Protein AF-A0A7J4SM96-F1 (afdb_monomer)

Solvent-accessible surface area (backbone atoms only — not comparable to full-atom values): 13361 Å² total; per-residue (Å²): 141,75,91,75,62,68,65,61,55,57,57,55,57,58,64,67,70,77,76,75,93,69,90,68,78,82,70,75,73,84,77,87,78,77,91,75,53,83,40,76,41,43,55,74,34,80,46,74,53,63,91,37,68,28,40,24,72,40,45,39,75,47,39,35,34,34,34,35,72,43,66,84,39,69,46,75,50,76,46,46,54,73,37,74,48,60,44,83,92,44,43,26,32,32,37,77,50,49,57,80,42,92,80,69,17,48,40,40,35,37,48,62,73,84,85,69,99,64,58,69,49,77,56,97,92,40,53,23,35,58,44,81,52,66,92,91,48,100,54,79,67,46,77,39,49,44,66,57,53,47,29,76,74,72,43,77,72,58,71,47,78,46,39,55,73,41,74,45,60,43,87,91,32,70,28,32,31,69,39,45,44,63,60,43,33,35,35,33,32,77,54,63,41,82,45,79,46,80,46,43,60,66,39,77,45,75,34,86,89,43,60,22,39,30,41,44,56,97,42,21,46,30,33,27,73,76,127

Radius of gyration: 33.13 Å; Cα contacts (8 Å, |Δi|>4): 424; chains: 1; bounding box: 59×47×101 Å

Foldseek 3Di:
DPPPPVVVVVVVVVVVVPPDPDPDPPPPDPPDDDPDFPDKDFQQDWDAFQNFIWHFNFFDQWKTKTKDKDQVDKDKDKDWAQDWADADHWIWHWHQWDPPDFFFTKTKTWTDFDLPPFDWDADPNWIWTWADDDPVDPDDTDTHTSQRSRCVVPNHIDMDMDGAQDWGQGPNFTKGQHTTDRTMTMIMGTDMDMDMDMDGAQDWGDGPNATWGWHGDPRMTGTHSPD

Sequence (227 aa):
MQRRTAAIYAALLLLLAAGSYATIGAVEAPVITITNPEYSYASGDQATLNNKAYTVSAVT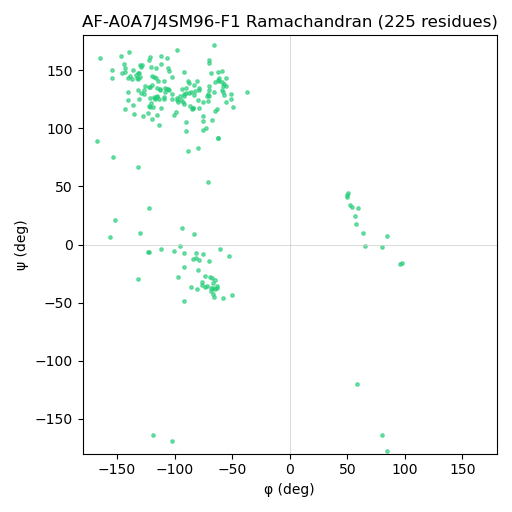SDFAELEWIDESIVKTETWEADDTIKIGESDFLIGPLSTVDSMTSTFILTEVRPIGDVETVTVNSQTYVILQTDSNTSSEPSLLLKEDYLTDKYGPATQIELSIGDIIEYDSKPTLIADVSDQIITVSWSSPKTNTLAISEGDIIDSNGISYVAHFENYMLHLSSDV

Structure (mmCIF, N/CA/C/O backbone):
data_AF-A0A7J4SM96-F1
#
_entry.id   AF-A0A7J4SM96-F1
#
loop_
_atom_site.group_PDB
_atom_site.id
_atom_site.type_symbol
_atom_site.label_atom_id
_atom_site.label_alt_id
_atom_site.label_comp_id
_atom_site.label_asym_id
_atom_site.label_entity_id
_atom_site.label_seq_id
_atom_site.pdbx_PDB_ins_code
_atom_site.Cartn_x
_atom_site.Cartn_y
_atom_site.Cartn_z
_atom_site.occupancy
_atom_site.B_iso_or_equiv
_atom_site.auth_seq_id
_atom_site.auth_comp_id
_atom_site.auth_asym_id
_atom_site.auth_atom_id
_atom_site.pdbx_PDB_model_num
ATOM 1 N N . MET A 1 1 ? 16.204 -26.292 0.847 1.00 49.69 1 MET A N 1
ATOM 2 C CA . MET A 1 1 ? 17.089 -27.412 0.444 1.00 49.69 1 MET A CA 1
ATOM 3 C C . MET A 1 1 ? 16.862 -27.775 -1.026 1.00 49.69 1 MET A C 1
ATOM 5 O O . MET A 1 1 ? 16.097 -28.685 -1.299 1.00 49.69 1 MET A O 1
ATOM 9 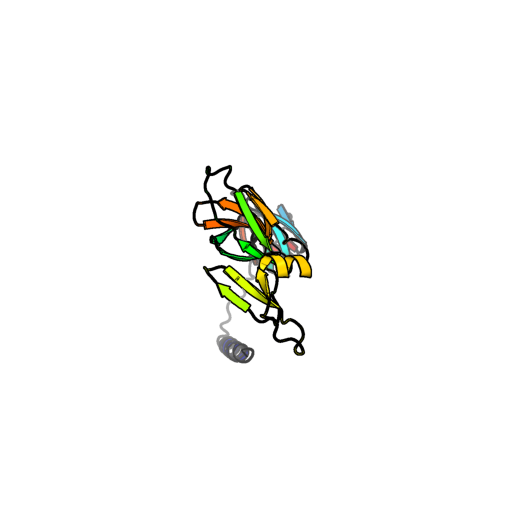N N . GLN A 1 2 ? 17.502 -27.095 -1.986 1.00 51.34 2 GLN A N 1
ATOM 10 C CA . GLN A 1 2 ? 17.344 -27.458 -3.412 1.00 51.34 2 GLN A CA 1
ATOM 11 C C . GLN A 1 2 ? 18.555 -27.111 -4.297 1.00 51.34 2 GLN A C 1
ATOM 13 O O . GLN A 1 2 ? 18.460 -27.046 -5.514 1.00 51.34 2 GLN A O 1
ATOM 18 N N . ARG A 1 3 ? 19.743 -26.949 -3.698 1.00 47.41 3 ARG A N 1
ATOM 19 C CA . ARG A 1 3 ? 20.987 -26.646 -4.432 1.00 47.41 3 ARG A CA 1
ATOM 20 C C . ARG A 1 3 ? 21.700 -27.876 -5.018 1.00 47.41 3 ARG A C 1
ATOM 22 O O . ARG A 1 3 ? 22.833 -27.753 -5.460 1.00 47.41 3 ARG A O 1
ATOM 29 N N . ARG A 1 4 ? 21.087 -29.069 -5.002 1.00 53.53 4 ARG A N 1
ATOM 30 C CA . ARG A 1 4 ? 21.751 -30.318 -5.439 1.00 53.53 4 ARG A CA 1
ATOM 31 C C . ARG A 1 4 ? 21.214 -30.943 -6.729 1.00 53.53 4 ARG A C 1
ATOM 33 O O . ARG A 1 4 ? 21.826 -31.886 -7.211 1.00 53.53 4 ARG A O 1
ATOM 40 N N . THR A 1 5 ? 20.156 -30.401 -7.330 1.00 48.78 5 THR A N 1
ATOM 41 C CA . THR A 1 5 ? 19.575 -30.985 -8.557 1.00 48.78 5 THR A CA 1
ATOM 42 C C . THR A 1 5 ? 20.061 -30.298 -9.840 1.00 48.78 5 THR A C 1
ATOM 44 O O . THR A 1 5 ? 20.189 -30.955 -10.868 1.00 48.78 5 THR A O 1
ATOM 47 N N . ALA A 1 6 ? 20.425 -29.011 -9.790 1.00 47.69 6 ALA A N 1
ATOM 48 C CA . ALA A 1 6 ? 20.835 -28.250 -10.978 1.00 47.69 6 ALA A CA 1
ATOM 49 C C . ALA A 1 6 ? 22.139 -28.760 -11.633 1.00 47.69 6 ALA A C 1
ATOM 51 O O . ALA A 1 6 ? 22.287 -28.702 -12.850 1.00 47.69 6 ALA A O 1
ATOM 52 N N . ALA A 1 7 ? 23.066 -29.317 -10.849 1.00 50.38 7 ALA A N 1
ATOM 53 C CA . ALA A 1 7 ? 24.375 -29.741 -11.355 1.00 50.38 7 ALA A CA 1
ATOM 54 C C . ALA A 1 7 ? 24.331 -31.018 -12.218 1.00 50.38 7 ALA A C 1
ATOM 56 O O . ALA A 1 7 ? 25.180 -31.199 -13.087 1.00 50.38 7 ALA A O 1
ATOM 57 N N . ILE A 1 8 ? 23.345 -31.900 -12.010 1.00 51.75 8 ILE A N 1
ATOM 58 C CA . ILE A 1 8 ? 23.277 -33.192 -12.717 1.00 51.75 8 ILE A CA 1
ATOM 59 C C . ILE A 1 8 ? 22.786 -33.001 -14.163 1.00 51.75 8 ILE A C 1
ATOM 61 O O . ILE A 1 8 ? 23.258 -33.688 -15.067 1.00 51.75 8 ILE A O 1
ATOM 65 N N . TYR A 1 9 ? 21.915 -32.017 -14.410 1.00 47.59 9 TYR A N 1
ATOM 66 C CA . TYR A 1 9 ? 21.437 -31.699 -15.760 1.00 47.59 9 TYR A CA 1
ATOM 67 C C . TYR A 1 9 ? 22.495 -30.989 -16.617 1.00 47.59 9 TYR A C 1
ATOM 69 O O . TYR A 1 9 ? 22.617 -31.300 -17.799 1.00 47.59 9 TYR A O 1
ATOM 77 N N . ALA A 1 10 ? 23.310 -30.109 -16.023 1.00 52.31 10 ALA A N 1
ATOM 78 C CA . ALA A 1 10 ? 24.379 -29.403 -16.738 1.00 52.31 10 ALA A CA 1
ATOM 79 C C . ALA A 1 10 ? 25.463 -30.357 -17.280 1.00 52.31 10 ALA A C 1
ATOM 81 O O . ALA A 1 10 ? 25.949 -30.182 -18.396 1.00 52.31 10 ALA A O 1
ATOM 82 N N . ALA A 1 11 ? 25.806 -31.406 -16.525 1.00 51.91 11 ALA A N 1
ATOM 83 C CA . ALA A 1 11 ? 26.791 -32.399 -16.954 1.00 51.91 11 ALA A CA 1
ATOM 84 C C . ALA A 1 11 ? 26.269 -33.320 -18.074 1.00 51.91 11 ALA A C 1
ATOM 86 O O . ALA A 1 11 ?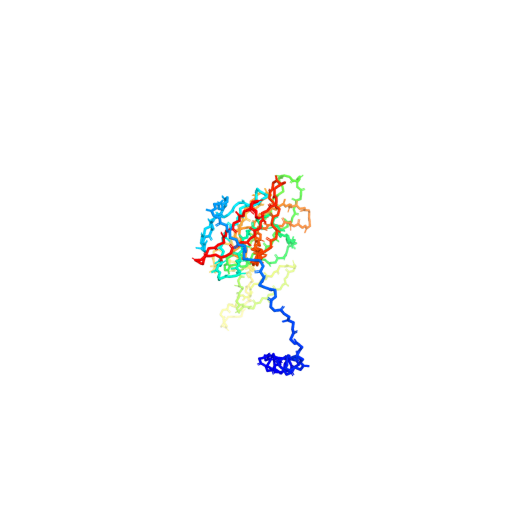 27.028 -33.681 -18.971 1.00 51.91 11 ALA A O 1
ATOM 87 N N . LEU A 1 12 ? 24.976 -33.676 -18.058 1.00 49.53 12 LEU A N 1
ATOM 88 C CA . LEU A 1 12 ? 24.358 -34.493 -19.110 1.00 49.53 12 LEU A CA 1
ATOM 89 C C . LEU A 1 12 ? 24.268 -33.730 -20.447 1.00 49.53 12 LEU A C 1
ATOM 91 O O . LEU A 1 12 ? 24.532 -34.305 -21.500 1.00 49.53 12 LEU A O 1
ATOM 95 N N . LEU A 1 13 ? 23.943 -32.432 -20.403 1.00 56.22 13 LEU A N 1
ATOM 96 C CA . LEU A 1 13 ? 23.838 -31.570 -21.589 1.00 56.22 13 LEU A CA 1
ATOM 97 C C . LEU A 1 13 ? 25.194 -31.353 -22.281 1.00 56.22 13 LEU A C 1
ATOM 99 O O . LEU A 1 13 ? 25.267 -31.384 -23.507 1.00 56.22 13 LEU A O 1
ATOM 103 N N . LEU A 1 14 ? 26.281 -31.231 -21.511 1.00 53.09 14 LEU A N 1
ATOM 104 C CA . LEU A 1 14 ? 27.641 -31.121 -22.055 1.00 53.09 14 LEU A CA 1
ATOM 105 C C . LEU A 1 14 ? 28.130 -32.408 -22.738 1.00 53.09 14 LEU A C 1
ATOM 107 O O . LEU A 1 14 ? 28.923 -32.341 -23.674 1.00 53.09 14 LEU A O 1
ATOM 111 N N . LEU A 1 15 ? 27.649 -33.579 -22.310 1.00 48.34 15 LEU A N 1
ATOM 112 C CA . LEU A 1 15 ? 28.100 -34.865 -22.848 1.00 48.34 15 LEU A CA 1
ATOM 113 C C . LEU A 1 15 ? 27.438 -35.219 -24.194 1.00 48.34 15 LEU A C 1
ATOM 115 O O . LEU A 1 15 ? 28.011 -35.971 -24.979 1.00 48.34 15 LEU A O 1
ATOM 119 N N . LEU A 1 16 ? 26.274 -34.632 -24.498 1.00 53.19 16 LEU A N 1
ATOM 120 C CA . LEU A 1 16 ? 25.586 -34.783 -25.790 1.00 53.19 16 LEU A CA 1
ATOM 121 C C . LEU A 1 16 ? 26.097 -33.820 -26.879 1.00 53.19 16 LEU A C 1
ATOM 123 O O . LEU A 1 16 ? 25.822 -34.042 -28.055 1.00 53.19 16 LEU A O 1
ATOM 127 N N . ALA A 1 17 ? 26.891 -32.805 -26.525 1.00 51.00 17 ALA A N 1
ATOM 128 C CA . ALA A 1 17 ? 27.460 -31.854 -27.485 1.00 51.00 17 ALA A CA 1
ATOM 129 C C . ALA A 1 17 ? 28.726 -32.368 -28.212 1.00 51.00 17 ALA A C 1
ATOM 131 O O . ALA A 1 17 ? 29.152 -31.773 -29.197 1.00 51.00 17 ALA A O 1
ATOM 132 N N . ALA A 1 18 ? 29.332 -33.480 -27.775 1.00 50.28 18 ALA A N 1
ATOM 133 C CA . ALA A 1 18 ? 30.634 -33.945 -28.281 1.00 50.28 18 ALA A CA 1
ATOM 134 C C . ALA A 1 18 ? 30.568 -34.961 -29.447 1.00 50.28 18 ALA A C 1
ATOM 136 O O . ALA A 1 18 ? 31.560 -35.623 -29.749 1.00 50.28 18 ALA A O 1
ATOM 137 N N . GLY A 1 19 ? 29.413 -35.123 -30.100 1.00 49.41 19 GLY A N 1
ATOM 138 C CA . GLY A 1 19 ? 29.129 -36.293 -30.938 1.00 49.41 19 GLY A CA 1
ATOM 139 C C . GLY A 1 19 ? 28.769 -36.055 -32.405 1.00 49.41 19 GLY A C 1
ATOM 140 O O . GLY A 1 19 ? 27.986 -36.841 -32.920 1.00 49.41 19 GLY A O 1
ATOM 141 N N . SER A 1 20 ? 29.272 -35.021 -33.092 1.00 55.25 20 SER A N 1
ATOM 142 C CA . SER A 1 20 ? 29.216 -34.953 -34.569 1.00 55.25 20 SER A CA 1
ATOM 143 C C . SER A 1 20 ? 30.120 -33.848 -35.133 1.00 55.25 20 SER A C 1
ATOM 14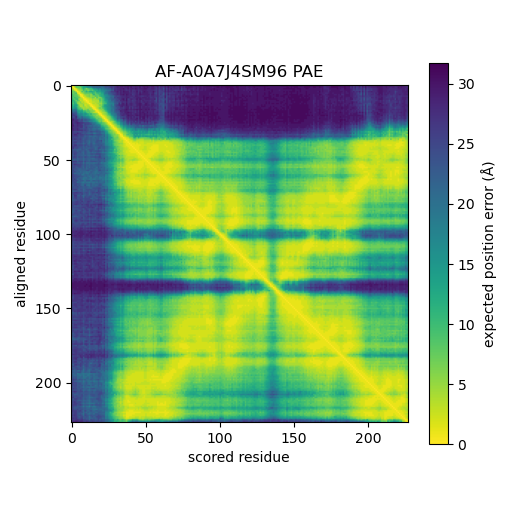5 O O . SER A 1 20 ? 29.671 -32.731 -35.383 1.00 55.25 20 SER A O 1
ATOM 147 N N . TYR A 1 21 ? 31.387 -34.166 -35.409 1.00 49.09 21 TYR A N 1
ATOM 148 C CA . TYR A 1 21 ? 32.199 -33.387 -36.349 1.00 49.09 21 TYR A CA 1
ATOM 149 C C . TYR A 1 21 ? 31.830 -33.790 -37.782 1.00 49.09 21 TYR A C 1
ATOM 151 O O . TYR A 1 21 ? 32.494 -34.620 -38.399 1.00 49.09 21 TYR A O 1
ATOM 159 N N . ALA A 1 22 ? 30.760 -33.203 -38.313 1.00 48.28 22 ALA A N 1
ATOM 160 C CA . ALA A 1 22 ? 30.628 -33.035 -39.752 1.00 48.28 22 ALA A CA 1
ATOM 161 C C . ALA A 1 22 ? 31.215 -31.660 -40.079 1.00 48.28 22 ALA A C 1
ATOM 163 O O . ALA A 1 22 ? 30.784 -30.655 -39.519 1.00 48.28 22 ALA A O 1
ATOM 164 N N . THR A 1 23 ? 32.231 -31.610 -40.936 1.00 49.88 23 THR A N 1
ATOM 165 C CA . THR A 1 23 ? 32.779 -30.360 -41.470 1.00 49.88 23 THR A CA 1
ATOM 166 C C . THR A 1 23 ? 31.693 -29.652 -42.273 1.00 49.88 23 THR A C 1
ATOM 168 O O . THR A 1 23 ? 31.510 -29.919 -43.460 1.00 49.88 23 THR A O 1
ATOM 171 N N . ILE A 1 24 ? 30.943 -28.775 -41.616 1.00 57.59 24 ILE A N 1
ATOM 172 C CA . ILE A 1 24 ? 30.149 -27.751 -42.280 1.00 57.59 24 ILE A CA 1
ATOM 173 C C . ILE A 1 24 ? 31.173 -26.705 -42.714 1.00 57.59 24 ILE A C 1
ATOM 175 O O . ILE A 1 24 ? 31.966 -26.244 -41.892 1.00 57.59 24 ILE A O 1
ATOM 179 N N . GLY A 1 25 ? 31.236 -26.400 -44.013 1.00 45.12 25 GLY A N 1
ATOM 180 C CA . GLY A 1 25 ? 32.042 -25.279 -44.486 1.00 45.12 25 GLY A CA 1
ATOM 181 C C . GLY A 1 25 ? 31.665 -24.056 -43.660 1.00 45.12 25 GLY A C 1
ATOM 182 O O . GLY A 1 25 ? 30.476 -23.769 -43.533 1.00 45.12 25 GLY A O 1
ATOM 183 N N . ALA A 1 26 ? 32.647 -23.404 -43.039 1.00 54.31 26 ALA A N 1
ATOM 184 C CA . ALA A 1 26 ? 32.415 -22.165 -42.320 1.00 54.31 26 ALA A CA 1
ATOM 185 C C . ALA A 1 26 ? 31.924 -21.134 -43.342 1.00 54.31 26 ALA A C 1
ATOM 187 O O . ALA A 1 26 ? 32.713 -20.500 -44.034 1.00 54.31 26 ALA A O 1
ATOM 188 N N . VAL A 1 27 ? 30.607 -21.035 -43.504 1.00 49.34 27 VAL A N 1
ATOM 189 C CA . VAL A 1 27 ? 29.995 -19.810 -43.988 1.00 49.34 27 VAL A CA 1
ATOM 190 C C . VAL A 1 27 ? 30.236 -18.851 -42.839 1.00 49.34 27 VAL A C 1
ATOM 192 O O . VAL A 1 27 ? 29.690 -19.053 -41.754 1.00 49.34 27 VAL A O 1
ATOM 195 N N . GLU A 1 28 ? 31.156 -17.907 -43.026 1.00 48.38 28 GLU A N 1
ATOM 196 C CA . GLU A 1 28 ? 31.285 -16.780 -42.109 1.00 48.38 28 GLU A CA 1
ATOM 197 C C . GLU A 1 28 ? 29.876 -16.216 -41.924 1.00 48.38 28 GLU A C 1
ATOM 199 O O . GLU A 1 28 ? 29.208 -15.867 -42.903 1.00 48.38 28 GLU A O 1
ATOM 204 N N . ALA A 1 29 ? 29.372 -16.250 -40.687 1.00 52.44 29 ALA A N 1
ATOM 205 C CA . ALA A 1 29 ? 28.103 -15.616 -40.381 1.00 52.44 29 ALA A CA 1
ATOM 206 C C . ALA A 1 29 ? 28.222 -14.145 -40.815 1.00 52.44 29 ALA A C 1
ATOM 208 O O . ALA A 1 29 ? 29.280 -13.547 -40.590 1.00 52.44 29 ALA A O 1
ATOM 209 N N . PRO A 1 30 ? 27.204 -13.574 -41.480 1.00 55.84 30 PRO A N 1
ATOM 210 C CA . PRO A 1 30 ? 27.258 -12.178 -41.880 1.00 55.84 30 PRO A CA 1
ATOM 211 C C . PRO A 1 30 ? 27.529 -11.326 -40.638 1.00 55.84 30 PRO A C 1
ATOM 213 O O . PRO A 1 30 ? 26.802 -11.409 -39.651 1.00 55.84 30 PRO A O 1
ATOM 216 N N . VAL A 1 31 ? 28.615 -10.554 -40.676 1.00 59.84 31 VAL A N 1
ATOM 217 C CA . VAL A 1 31 ? 28.950 -9.612 -39.609 1.00 59.84 31 VAL A CA 1
ATOM 218 C C . VAL A 1 31 ? 28.011 -8.425 -39.764 1.00 59.84 31 VAL A C 1
ATOM 220 O O . VAL A 1 31 ? 28.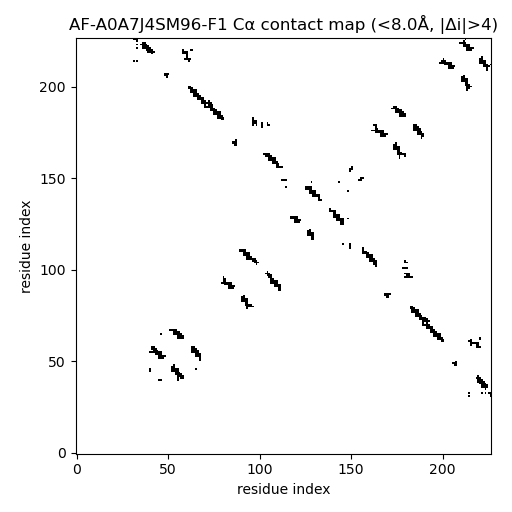161 -7.637 -40.700 1.00 59.84 31 VAL A O 1
ATOM 223 N N . ILE A 1 32 ? 27.027 -8.313 -38.872 1.00 61.16 32 ILE A N 1
ATOM 224 C CA . ILE A 1 32 ? 26.203 -7.110 -38.765 1.00 61.16 32 ILE A CA 1
ATOM 225 C C . ILE A 1 32 ? 27.151 -5.978 -38.361 1.00 61.16 32 ILE A C 1
ATOM 227 O O . ILE A 1 32 ? 27.798 -6.052 -37.321 1.00 61.16 32 ILE A O 1
ATOM 231 N N . THR A 1 33 ? 27.305 -4.977 -39.227 1.00 64.50 33 THR A N 1
ATOM 232 C CA . THR A 1 33 ? 28.149 -3.809 -38.953 1.00 64.50 33 THR A CA 1
ATOM 233 C C . THR A 1 33 ? 27.262 -2.580 -38.989 1.00 64.50 33 THR A C 1
ATOM 235 O O . THR A 1 33 ? 26.818 -2.176 -40.062 1.00 64.50 33 THR A O 1
ATOM 238 N N . ILE A 1 34 ? 26.998 -1.981 -37.829 1.00 67.69 34 ILE A N 1
ATOM 239 C CA . ILE A 1 34 ? 26.169 -0.778 -37.738 1.00 67.69 34 ILE A CA 1
ATOM 240 C C . ILE A 1 34 ? 27.078 0.443 -37.637 1.00 67.69 34 ILE A C 1
ATOM 242 O O . ILE A 1 34 ? 27.782 0.632 -36.652 1.00 67.69 34 ILE A O 1
ATOM 246 N N . THR A 1 35 ? 27.063 1.296 -38.660 1.00 64.69 35 THR A N 1
ATOM 247 C CA . THR A 1 35 ? 27.955 2.473 -38.707 1.00 64.69 35 THR A CA 1
ATOM 248 C C . THR A 1 35 ? 27.327 3.737 -38.111 1.00 64.69 35 THR A C 1
ATOM 250 O O . THR A 1 35 ? 28.045 4.681 -37.787 1.00 64.69 35 THR A O 1
ATOM 253 N N . ASN A 1 36 ? 25.996 3.787 -37.994 1.00 74.56 36 ASN A N 1
ATOM 254 C CA . ASN A 1 36 ? 25.266 4.937 -37.460 1.00 74.56 36 ASN A CA 1
ATOM 255 C C . ASN A 1 36 ? 23.928 4.492 -36.843 1.00 74.56 36 ASN A C 1
ATOM 257 O O . ASN A 1 36 ? 22.885 4.671 -37.474 1.00 74.56 36 ASN A O 1
ATOM 261 N N . PRO A 1 37 ? 23.955 3.884 -35.647 1.00 84.50 37 PRO A N 1
ATOM 262 C CA . PRO A 1 37 ? 22.739 3.424 -34.996 1.00 84.50 37 PRO A CA 1
ATOM 263 C C . PRO A 1 37 ? 21.829 4.598 -34.626 1.00 84.50 37 PRO A C 1
ATOM 265 O O . PRO A 1 37 ? 22.286 5.628 -34.129 1.00 84.50 37 PRO A O 1
ATOM 268 N N . GLU A 1 38 ? 20.527 4.424 -34.816 1.00 90.25 38 GLU A N 1
ATOM 269 C CA . GLU A 1 38 ? 19.505 5.396 -34.435 1.00 90.25 38 GLU A CA 1
ATOM 270 C C . GLU A 1 38 ? 19.419 5.550 -32.918 1.00 90.25 38 GLU A C 1
ATOM 272 O O . GLU A 1 38 ? 19.173 6.651 -32.418 1.00 90.25 38 GLU A O 1
ATOM 277 N N . TYR A 1 39 ? 19.663 4.461 -32.186 1.00 92.38 39 TYR A N 1
ATOM 278 C CA . TYR A 1 39 ? 19.732 4.471 -30.732 1.00 92.38 39 TYR A CA 1
ATOM 279 C C . TYR A 1 39 ? 20.957 3.724 -30.229 1.00 92.38 39 TYR A C 1
ATOM 281 O O . TYR A 1 39 ? 21.354 2.703 -30.781 1.00 92.38 39 TYR A O 1
ATOM 289 N N . SER A 1 40 ? 21.555 4.237 -29.159 1.00 94.50 40 SER A N 1
ATOM 290 C CA . SER A 1 40 ? 22.686 3.615 -28.478 1.00 94.50 40 SER A CA 1
ATOM 291 C C . SER A 1 40 ? 22.508 3.784 -26.981 1.00 94.50 40 SER A C 1
ATOM 293 O O . SER A 1 40 ? 22.351 4.914 -26.519 1.00 94.50 40 SER A O 1
ATOM 295 N N . TYR A 1 41 ? 22.527 2.678 -26.247 1.00 96.69 41 TYR A N 1
ATOM 296 C CA . TYR A 1 41 ? 22.260 2.659 -24.817 1.00 96.69 41 TYR A CA 1
ATOM 297 C C . TYR A 1 41 ? 23.318 1.864 -24.058 1.00 96.69 41 TYR A C 1
ATOM 299 O O . TYR A 1 41 ? 23.648 0.736 -24.422 1.00 96.69 41 TYR A O 1
ATOM 307 N N . ALA A 1 42 ? 23.814 2.435 -22.971 1.00 96.31 42 ALA A N 1
ATOM 308 C CA . ALA A 1 42 ? 24.589 1.747 -21.954 1.00 96.31 42 ALA A CA 1
ATOM 309 C C . ALA A 1 42 ? 23.696 1.348 -20.768 1.00 96.31 42 ALA A C 1
ATOM 311 O O . ALA A 1 42 ? 22.569 1.822 -20.610 1.00 96.31 42 ALA A O 1
ATOM 312 N N . SER A 1 43 ? 24.214 0.485 -19.893 1.00 96.25 43 SER A N 1
ATOM 313 C CA . SER A 1 43 ? 23.560 0.210 -18.608 1.00 96.25 43 SER A CA 1
ATOM 314 C C . SER A 1 43 ? 23.416 1.506 -17.793 1.00 96.25 43 SER A C 1
ATOM 316 O O . SER A 1 43 ? 24.360 2.286 -17.668 1.00 96.25 43 SER A O 1
ATOM 318 N N . GLY A 1 44 ? 22.220 1.726 -17.247 1.00 95.75 44 GLY A N 1
ATOM 319 C CA . GLY A 1 44 ? 21.802 2.939 -16.547 1.00 95.75 44 GLY A CA 1
ATOM 320 C C . GLY A 1 44 ? 21.045 3.947 -17.418 1.00 95.75 44 GLY A C 1
ATOM 321 O O . GLY A 1 44 ? 20.364 4.815 -16.866 1.00 95.75 44 GLY A O 1
ATOM 322 N N . ASP A 1 45 ? 21.109 3.831 -18.748 1.00 97.69 45 ASP A N 1
ATOM 323 C CA . ASP A 1 45 ? 20.428 4.764 -19.646 1.00 97.69 45 ASP A CA 1
ATOM 324 C C . ASP A 1 45 ? 18.903 4.598 -19.617 1.00 97.69 45 ASP A C 1
ATOM 326 O O . ASP A 1 45 ? 18.356 3.553 -19.255 1.00 97.69 45 ASP A O 1
ATOM 330 N N . GLN A 1 46 ? 18.204 5.655 -20.036 1.00 97.06 46 GLN A N 1
ATOM 331 C CA . GLN A 1 46 ? 16.766 5.617 -20.285 1.00 97.06 46 GLN A CA 1
ATOM 332 C C . GLN A 1 46 ? 16.510 5.396 -21.777 1.00 97.06 46 GLN A C 1
ATOM 334 O O . GLN A 1 46 ? 16.925 6.198 -22.615 1.00 97.06 46 GLN A O 1
ATOM 339 N N . ALA A 1 47 ? 15.785 4.331 -22.104 1.00 94.06 47 ALA A N 1
ATOM 340 C CA . ALA A 1 47 ? 15.333 4.031 -23.455 1.00 94.06 47 ALA A CA 1
ATOM 341 C C . ALA A 1 47 ? 13.838 4.332 -23.593 1.00 94.06 47 ALA A C 1
ATOM 343 O O . ALA A 1 47 ? 13.067 4.219 -22.641 1.00 94.06 47 ALA A O 1
ATOM 344 N N . THR A 1 48 ? 13.400 4.725 -24.788 1.00 93.38 48 THR A N 1
ATOM 345 C CA . THR A 1 48 ? 11.972 4.879 -25.096 1.00 93.38 48 THR A CA 1
ATOM 346 C C . THR A 1 48 ? 11.647 4.086 -26.349 1.00 93.38 48 THR A C 1
ATOM 348 O O . THR A 1 48 ? 12.066 4.455 -27.442 1.00 93.38 48 THR A O 1
ATOM 351 N N . LEU A 1 49 ? 10.888 3.003 -26.185 1.00 90.81 49 LEU A N 1
ATOM 352 C CA . LEU A 1 49 ? 10.482 2.092 -27.258 1.00 90.81 49 LEU A CA 1
ATOM 353 C C . LEU A 1 49 ? 8.957 1.948 -27.219 1.00 90.81 49 LEU A C 1
ATOM 355 O O . LEU A 1 49 ? 8.392 1.774 -26.143 1.00 90.81 49 LEU A O 1
ATOM 359 N N . ASN A 1 50 ? 8.266 2.050 -28.359 1.00 89.06 50 ASN A N 1
ATOM 360 C CA . ASN A 1 50 ? 6.792 2.042 -28.431 1.00 89.06 50 ASN A CA 1
ATOM 361 C C . ASN A 1 50 ? 6.111 3.022 -27.457 1.00 89.06 50 ASN A C 1
ATOM 363 O O . ASN A 1 50 ? 5.124 2.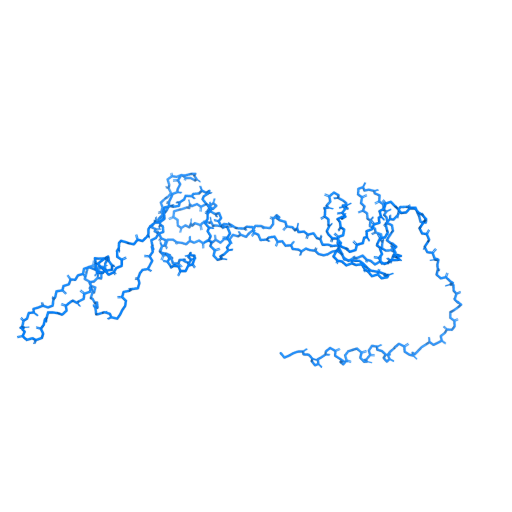682 -26.802 1.00 89.06 50 ASN A O 1
ATOM 367 N N . ASN A 1 51 ? 6.667 4.227 -27.310 1.00 87.00 51 ASN A N 1
ATOM 368 C CA . ASN A 1 51 ? 6.215 5.246 -26.353 1.00 87.00 51 ASN A CA 1
ATOM 369 C C . ASN A 1 51 ? 6.204 4.780 -24.884 1.00 87.00 51 ASN A C 1
ATOM 371 O O . ASN A 1 51 ? 5.577 5.414 -24.036 1.00 87.00 51 ASN A O 1
ATOM 375 N N . LYS A 1 52 ? 6.908 3.689 -24.573 1.00 92.00 52 LYS A N 1
ATOM 376 C CA . LYS A 1 52 ? 7.138 3.208 -23.218 1.00 92.00 52 LYS A CA 1
ATOM 377 C C . LYS A 1 52 ? 8.570 3.528 -22.808 1.00 92.00 52 LYS A C 1
ATOM 379 O O . LYS A 1 52 ? 9.502 3.291 -23.573 1.00 92.00 52 LYS A O 1
ATOM 384 N N . ALA A 1 53 ? 8.721 4.078 -21.607 1.00 94.75 53 ALA A N 1
ATOM 385 C CA . ALA A 1 53 ? 10.018 4.342 -21.003 1.00 94.75 53 ALA A CA 1
ATOM 386 C C . ALA A 1 53 ? 10.561 3.077 -20.327 1.00 94.75 53 ALA A C 1
ATOM 388 O O . ALA A 1 53 ? 9.826 2.371 -19.634 1.00 94.75 53 ALA A O 1
ATOM 389 N N . TYR A 1 54 ? 11.849 2.829 -20.522 1.00 96.88 54 TYR A N 1
ATOM 390 C CA . TYR A 1 54 ? 12.593 1.729 -19.931 1.00 96.88 54 TYR A CA 1
ATOM 391 C C . TYR A 1 54 ? 13.881 2.261 -19.308 1.00 96.88 54 TYR A C 1
ATOM 393 O O . TYR A 1 54 ? 14.505 3.173 -19.846 1.00 96.88 54 TYR A O 1
ATOM 401 N N . THR A 1 55 ? 14.320 1.634 -18.224 1.00 97.75 55 THR A N 1
ATOM 402 C CA . THR A 1 55 ? 15.698 1.735 -17.739 1.00 97.75 55 THR A CA 1
ATOM 403 C C . THR A 1 55 ? 16.484 0.558 -18.290 1.00 97.75 55 THR A C 1
ATOM 405 O O . THR A 1 55 ? 16.065 -0.585 -18.125 1.00 97.75 55 THR A O 1
ATOM 408 N N . VAL A 1 56 ? 17.619 0.808 -18.931 1.00 97.69 56 VAL A N 1
ATOM 409 C CA . VAL A 1 56 ? 18.524 -0.259 -19.366 1.00 97.69 56 VAL A CA 1
ATOM 410 C C . VAL A 1 56 ? 19.268 -0.770 -18.135 1.00 97.69 56 VAL A C 1
ATOM 412 O O . VAL A 1 56 ? 20.211 -0.139 -17.666 1.00 97.69 56 VAL A O 1
ATOM 415 N N . SER A 1 57 ? 18.820 -1.877 -17.548 1.00 97.06 57 SER A N 1
ATOM 416 C CA . SER A 1 57 ? 19.369 -2.385 -16.287 1.00 97.06 57 SER A CA 1
ATOM 417 C C . SER A 1 57 ? 20.716 -3.077 -16.493 1.00 97.06 57 SER A C 1
ATOM 419 O O . SER A 1 57 ? 21.621 -2.915 -15.674 1.00 97.06 57 SER A O 1
ATOM 421 N N . ALA A 1 58 ? 20.906 -3.765 -17.619 1.00 96.25 58 ALA A N 1
ATOM 422 C CA . ALA A 1 58 ? 22.155 -4.443 -17.947 1.00 96.25 58 ALA A CA 1
ATOM 423 C C . ALA A 1 58 ? 22.442 -4.418 -19.450 1.00 96.25 58 ALA A C 1
ATOM 425 O O . ALA A 1 58 ? 21.524 -4.482 -20.262 1.00 96.25 58 ALA A O 1
ATOM 426 N N . VAL A 1 59 ? 23.728 -4.367 -19.801 1.00 96.94 59 VAL A N 1
ATOM 427 C CA . VAL A 1 59 ? 24.231 -4.577 -21.164 1.00 96.94 59 VAL A CA 1
ATOM 428 C C . VAL A 1 59 ? 25.528 -5.382 -21.084 1.00 96.94 59 VAL A C 1
ATOM 430 O O . VAL A 1 59 ? 26.414 -5.067 -20.285 1.00 96.94 59 VAL A O 1
ATOM 433 N N . THR A 1 60 ? 25.637 -6.431 -21.891 1.00 94.06 60 THR A N 1
ATOM 434 C CA . THR A 1 60 ? 26.833 -7.262 -22.075 1.00 94.06 60 THR A CA 1
ATOM 435 C C . THR A 1 60 ? 27.300 -7.189 -23.535 1.00 94.06 60 THR A C 1
ATOM 437 O O . THR A 1 60 ? 26.939 -6.275 -24.270 1.00 94.06 60 THR A O 1
ATOM 440 N N . SER A 1 61 ? 28.151 -8.126 -23.955 1.00 91.94 61 SER A N 1
ATOM 441 C CA . SER A 1 61 ? 28.653 -8.232 -25.328 1.00 91.94 61 SER A CA 1
ATOM 442 C C . SER A 1 61 ? 27.622 -8.682 -26.366 1.00 91.94 61 SER A C 1
ATOM 444 O O . SER A 1 61 ? 27.933 -8.627 -27.545 1.00 91.94 61 SER A O 1
ATOM 446 N N . ASP A 1 62 ? 26.472 -9.202 -25.949 1.00 92.31 62 ASP A N 1
ATOM 447 C CA . ASP A 1 62 ? 25.503 -9.886 -26.821 1.00 92.31 62 ASP A CA 1
ATOM 448 C C . ASP A 1 62 ? 24.067 -9.864 -26.268 1.00 92.31 62 ASP A C 1
ATOM 450 O O . ASP A 1 62 ? 23.177 -10.533 -26.799 1.00 92.31 62 ASP A O 1
ATOM 454 N N . PHE A 1 63 ? 23.847 -9.138 -25.170 1.00 94.19 63 PHE A N 1
ATOM 455 C CA . PHE A 1 63 ? 22.603 -9.171 -24.418 1.00 94.19 63 PHE A CA 1
ATOM 456 C C . PHE A 1 63 ? 22.359 -7.869 -23.646 1.00 94.19 63 PHE A C 1
ATOM 458 O O . PHE A 1 63 ? 23.286 -7.265 -23.104 1.00 94.19 63 PHE A O 1
ATOM 465 N N . ALA A 1 64 ? 21.100 -7.444 -23.559 1.00 96.25 64 ALA A N 1
ATOM 466 C CA . ALA A 1 64 ? 20.652 -6.346 -22.711 1.00 96.25 64 ALA A CA 1
ATOM 467 C C . ALA A 1 64 ? 19.350 -6.687 -21.985 1.00 96.25 64 ALA A C 1
ATOM 469 O O . ALA A 1 64 ? 18.490 -7.402 -22.499 1.00 96.25 64 ALA A O 1
ATOM 470 N N . GLU A 1 65 ? 19.185 -6.093 -20.806 1.00 97.75 65 GLU A N 1
ATOM 471 C CA . GLU A 1 65 ? 17.934 -6.094 -20.055 1.00 97.75 65 GLU A CA 1
ATOM 472 C C . GLU A 1 65 ? 17.398 -4.672 -19.951 1.00 97.75 65 GLU A C 1
ATOM 474 O O . GLU A 1 65 ? 18.099 -3.741 -19.548 1.00 97.75 65 GLU A O 1
ATOM 479 N N . LEU A 1 66 ? 16.136 -4.511 -20.333 1.00 97.25 66 LEU A N 1
ATOM 480 C CA . LEU A 1 66 ? 15.379 -3.276 -20.216 1.00 97.25 66 LEU A CA 1
ATOM 481 C C . LEU A 1 66 ? 14.251 -3.495 -19.217 1.00 97.25 66 LEU A C 1
ATOM 483 O O . LEU A 1 66 ? 13.424 -4.389 -19.381 1.00 97.25 66 LEU A O 1
ATOM 487 N N . GLU A 1 67 ? 14.174 -2.649 -18.203 1.00 97.50 67 GLU A N 1
ATOM 488 C CA . 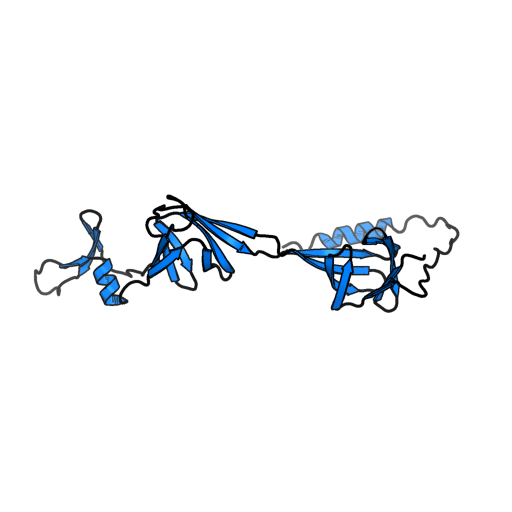GLU A 1 67 ? 13.146 -2.716 -17.174 1.00 97.50 67 GLU A CA 1
ATOM 489 C C . GLU A 1 67 ? 12.155 -1.568 -17.305 1.00 97.50 67 GLU A C 1
ATOM 491 O O . GLU A 1 67 ? 12.536 -0.427 -17.559 1.00 97.50 67 GLU A O 1
ATOM 496 N N . TRP A 1 68 ? 10.873 -1.850 -17.087 1.00 96.12 68 TRP A N 1
ATOM 497 C CA . TRP A 1 68 ? 9.860 -0.813 -16.906 1.00 96.12 68 TRP A CA 1
ATOM 498 C C . TRP A 1 68 ? 8.998 -1.118 -15.688 1.00 96.12 68 TRP A C 1
ATOM 500 O O . TRP A 1 68 ? 8.714 -2.278 -15.373 1.00 96.12 68 TRP A O 1
ATOM 510 N N . ILE A 1 69 ? 8.546 -0.059 -15.023 1.00 95.25 69 ILE A N 1
ATOM 511 C CA . ILE A 1 69 ? 7.614 -0.155 -13.905 1.00 95.25 69 ILE A CA 1
ATOM 512 C C . ILE A 1 69 ? 6.197 -0.005 -14.456 1.00 95.25 69 ILE A C 1
ATOM 514 O O . ILE A 1 69 ? 5.869 0.972 -15.126 1.00 95.25 69 ILE A O 1
ATOM 518 N N . ASP A 1 70 ? 5.355 -1.000 -14.200 1.00 94.00 70 ASP A N 1
ATOM 519 C CA . ASP A 1 70 ? 3.917 -0.914 -14.417 1.00 94.00 70 ASP A CA 1
ATOM 520 C C . ASP A 1 70 ? 3.247 -0.397 -13.140 1.00 94.00 70 ASP A C 1
ATOM 522 O O . ASP A 1 70 ? 3.026 -1.151 -12.190 1.00 94.00 70 ASP A O 1
ATOM 526 N N . GLU A 1 71 ? 2.972 0.906 -13.109 1.00 92.00 71 GLU A N 1
ATOM 527 C CA . GLU A 1 71 ? 2.326 1.598 -11.985 1.00 92.00 71 GLU A CA 1
ATOM 528 C C . GLU A 1 71 ? 0.796 1.450 -11.984 1.00 92.00 71 GLU A C 1
ATOM 530 O O . GLU A 1 71 ? 0.140 1.842 -11.021 1.00 92.00 71 GLU A O 1
ATOM 535 N N . SER A 1 72 ? 0.212 0.862 -13.037 1.00 92.44 72 SER A N 1
ATOM 536 C CA . SER A 1 72 ? -1.246 0.725 -13.177 1.00 92.44 72 SER A CA 1
ATOM 537 C C . SER A 1 72 ? -1.849 -0.367 -12.289 1.00 92.44 72 SER A C 1
ATOM 539 O O . SER A 1 72 ? -3.070 -0.493 -12.179 1.00 92.44 72 SER A O 1
ATOM 541 N N . ILE A 1 73 ? -0.998 -1.164 -11.642 1.00 94.62 73 ILE A N 1
ATOM 542 C CA . ILE A 1 73 ? -1.419 -2.267 -10.790 1.00 94.62 73 ILE A CA 1
ATOM 543 C C . ILE A 1 73 ? -1.945 -1.718 -9.462 1.00 94.62 73 ILE A C 1
ATOM 545 O O . ILE A 1 73 ? -1.186 -1.247 -8.612 1.00 94.62 73 ILE A O 1
ATOM 549 N N . VAL A 1 74 ? -3.253 -1.851 -9.264 1.00 95.94 74 VAL A N 1
ATOM 550 C CA . VAL A 1 74 ? -3.946 -1.549 -8.008 1.00 95.94 74 VAL A CA 1
ATOM 551 C C . VAL A 1 74 ? -4.376 -2.858 -7.356 1.00 95.94 74 VAL A C 1
ATOM 553 O O . VAL A 1 74 ? -4.904 -3.751 -8.021 1.00 95.94 74 VAL A O 1
ATOM 556 N N . LYS A 1 75 ? -4.138 -2.979 -6.051 1.00 96.81 75 LYS A N 1
ATOM 557 C CA . LYS A 1 75 ? -4.680 -4.059 -5.223 1.00 96.81 75 LYS A CA 1
ATOM 558 C C . LYS A 1 75 ? -5.793 -3.523 -4.345 1.00 96.81 75 LYS A C 1
ATOM 560 O O . LYS A 1 75 ? -5.782 -2.348 -3.987 1.00 96.81 75 LYS A O 1
ATOM 565 N N . THR A 1 76 ? -6.723 -4.404 -4.009 1.00 97.38 76 THR A N 1
ATOM 566 C CA . THR A 1 76 ? -7.852 -4.104 -3.137 1.00 97.38 76 THR A CA 1
ATOM 567 C C . THR A 1 76 ? -7.963 -5.123 -2.015 1.00 97.38 76 THR A C 1
ATOM 569 O O . THR A 1 76 ? -7.531 -6.271 -2.154 1.00 97.38 76 THR A O 1
ATOM 572 N N . GLU A 1 77 ? -8.563 -4.686 -0.916 1.00 97.50 77 GLU A N 1
ATOM 573 C CA . GLU A 1 77 ? -8.918 -5.505 0.239 1.00 97.50 77 GLU A CA 1
ATOM 574 C C . GLU A 1 77 ? -10.245 -5.010 0.817 1.00 97.50 77 GLU A C 1
ATOM 576 O O . GLU A 1 77 ? -10.632 -3.858 0.601 1.00 97.50 77 GLU A O 1
ATOM 581 N N . THR A 1 78 ? -10.955 -5.890 1.515 1.00 96.75 78 THR A N 1
ATOM 582 C CA . THR A 1 78 ? -12.221 -5.581 2.179 1.00 96.75 78 THR A CA 1
ATOM 583 C C . THR A 1 78 ? -12.067 -5.708 3.683 1.00 96.75 78 THR A C 1
ATOM 585 O O . THR A 1 78 ? -11.529 -6.712 4.149 1.00 96.75 78 THR A O 1
ATOM 588 N N . TRP A 1 79 ? -12.588 -4.735 4.421 1.00 96.50 79 TRP A N 1
ATOM 589 C CA . TRP A 1 79 ? -12.691 -4.779 5.876 1.00 96.50 79 TRP A CA 1
ATOM 590 C C . TRP A 1 79 ? -14.154 -4.770 6.307 1.00 96.50 79 TRP A C 1
ATOM 592 O O . TRP A 1 79 ? -14.967 -4.087 5.682 1.00 96.50 79 TRP A O 1
ATOM 602 N N . GLU A 1 80 ? -14.487 -5.499 7.368 1.00 95.56 80 GLU A N 1
ATOM 603 C CA . GLU A 1 80 ? -15.850 -5.570 7.898 1.00 95.56 80 GLU A CA 1
ATOM 604 C C . GLU A 1 80 ? -15.983 -4.777 9.206 1.00 95.56 80 GLU A C 1
ATOM 606 O O . GLU A 1 80 ? -15.000 -4.455 9.876 1.00 95.56 80 GLU A O 1
ATOM 611 N N . ALA A 1 81 ? -17.217 -4.429 9.572 1.00 93.25 81 ALA A N 1
ATOM 612 C CA . ALA A 1 81 ? -17.489 -3.887 10.901 1.00 93.25 81 ALA A CA 1
ATOM 613 C C . ALA A 1 81 ? -17.063 -4.891 11.986 1.00 93.25 81 ALA A C 1
ATOM 615 O O . ALA A 1 81 ? -17.149 -6.099 11.782 1.00 93.25 81 ALA A O 1
ATOM 616 N N . ASP A 1 82 ? -16.643 -4.386 13.144 1.00 92.50 82 ASP A N 1
ATOM 617 C CA . ASP A 1 82 ? -16.168 -5.173 14.290 1.00 92.50 82 ASP A CA 1
ATOM 618 C C . ASP A 1 82 ? -14.860 -5.961 14.061 1.00 92.50 82 ASP A C 1
ATOM 620 O O . ASP A 1 82 ? -14.334 -6.564 15.005 1.00 92.50 82 ASP A O 1
ATOM 624 N N . ASP A 1 83 ? -14.272 -5.909 12.862 1.00 95.88 83 ASP A N 1
ATOM 625 C CA . ASP A 1 83 ? -12.923 -6.419 12.633 1.00 95.88 83 ASP A CA 1
ATOM 626 C C . ASP A 1 83 ? -11.873 -5.544 13.319 1.00 95.88 83 ASP A C 1
ATOM 628 O O . ASP A 1 83 ? -12.062 -4.355 13.589 1.00 95.88 83 ASP A O 1
ATOM 632 N N . THR A 1 84 ? -10.720 -6.150 13.599 1.00 96.62 84 THR A N 1
ATOM 633 C CA . THR A 1 84 ? -9.547 -5.441 14.112 1.00 96.62 84 THR A CA 1
ATOM 634 C C . THR A 1 84 ? -8.466 -5.385 13.044 1.00 96.62 84 THR A C 1
ATOM 636 O O . THR A 1 84 ? -8.024 -6.419 12.545 1.00 96.62 84 THR A O 1
ATOM 639 N N . ILE A 1 85 ? -8.006 -4.175 12.733 1.00 96.50 85 ILE A N 1
ATOM 640 C CA . ILE A 1 85 ? -6.912 -3.916 11.795 1.00 96.50 85 ILE A CA 1
ATOM 641 C C . ILE A 1 85 ? -5.729 -3.279 12.516 1.00 96.50 85 ILE A C 1
ATOM 643 O O . ILE A 1 85 ? -5.899 -2.569 13.504 1.00 96.50 85 ILE A O 1
ATOM 647 N N . LYS A 1 86 ? -4.520 -3.497 11.999 1.00 95.81 86 LYS A N 1
ATOM 648 C CA . LYS A 1 86 ? -3.307 -2.875 12.533 1.00 95.81 86 LYS A CA 1
ATOM 649 C C . LYS A 1 86 ? -2.933 -1.641 11.711 1.00 95.81 86 LYS A C 1
ATOM 651 O O . LYS A 1 86 ? -2.729 -1.744 10.502 1.00 95.81 86 LYS A O 1
ATOM 656 N N . ILE A 1 87 ? -2.808 -0.490 12.371 1.00 94.44 87 ILE A N 1
ATOM 657 C CA . ILE A 1 87 ? -2.328 0.769 11.781 1.00 94.44 87 ILE A CA 1
ATOM 658 C C . ILE A 1 87 ? -1.107 1.231 12.571 1.00 94.44 87 ILE A C 1
ATOM 660 O O . ILE A 1 87 ? -1.174 1.479 13.777 1.00 94.44 87 ILE A O 1
ATOM 664 N N . GLY A 1 88 ? 0.033 1.341 11.887 1.00 91.38 88 GLY A N 1
ATOM 665 C CA . GLY A 1 88 ? 1.317 1.524 12.558 1.00 91.38 88 GLY A CA 1
ATOM 666 C C . GLY A 1 88 ? 1.584 0.367 13.523 1.00 91.38 88 GLY A C 1
ATOM 667 O O . GLY A 1 88 ? 1.620 -0.789 13.108 1.00 91.38 88 GLY A O 1
ATOM 668 N N . GLU A 1 89 ? 1.745 0.669 14.812 1.00 91.75 89 GLU A N 1
ATOM 669 C CA . GLU A 1 89 ? 1.937 -0.340 15.864 1.00 91.75 89 GLU A CA 1
ATOM 670 C C . GLU A 1 89 ? 0.676 -0.647 16.682 1.00 91.75 89 GLU A C 1
ATOM 672 O O . GLU A 1 89 ? 0.702 -1.570 17.496 1.00 91.75 89 GLU A O 1
ATOM 677 N N . SER A 1 90 ? -0.415 0.090 16.461 1.00 94.50 90 SER A N 1
ATOM 678 C CA . SER A 1 90 ? -1.646 -0.038 17.239 1.00 94.50 90 SER A CA 1
ATOM 679 C C . SER A 1 90 ? -2.707 -0.830 16.483 1.00 94.50 90 SER A C 1
ATOM 681 O O . SER A 1 90 ? -2.855 -0.715 15.264 1.00 94.50 90 SER A O 1
ATOM 683 N N . ASP A 1 91 ? -3.474 -1.607 17.237 1.00 96.69 91 ASP A N 1
ATOM 684 C CA . ASP A 1 91 ? -4.659 -2.296 16.744 1.00 96.69 91 ASP A CA 1
ATOM 685 C C . ASP A 1 91 ? -5.876 -1.374 16.876 1.00 96.69 91 ASP A C 1
ATOM 687 O O . ASP A 1 91 ? -6.041 -0.682 17.883 1.00 96.69 91 ASP A O 1
ATOM 691 N N . PHE A 1 92 ? -6.745 -1.373 15.872 1.00 97.62 92 PHE A N 1
ATOM 692 C CA . PHE A 1 92 ? -7.961 -0.573 15.824 1.00 97.62 92 PHE A CA 1
ATOM 693 C C . PHE A 1 92 ? -9.159 -1.443 15.471 1.00 97.62 92 PHE A C 1
ATOM 695 O O . PHE A 1 92 ? -9.129 -2.181 14.489 1.00 97.62 92 PHE A O 1
ATOM 702 N N . LEU A 1 93 ? -10.222 -1.315 16.258 1.00 97.06 93 LEU A N 1
ATOM 703 C CA . LEU A 1 93 ? -11.528 -1.885 15.975 1.00 97.06 93 LEU A CA 1
ATOM 704 C C . LEU A 1 93 ? -12.250 -1.006 14.956 1.00 97.06 93 LEU A C 1
ATOM 706 O O . LEU A 1 93 ? -12.321 0.217 15.124 1.00 97.06 93 LEU A O 1
ATOM 710 N N . ILE A 1 94 ? -12.819 -1.635 13.937 1.00 96.81 94 ILE A N 1
ATOM 711 C CA . ILE A 1 94 ? -13.664 -0.972 12.954 1.00 96.81 94 ILE A CA 1
ATOM 712 C C . ILE A 1 94 ? -15.043 -0.768 13.568 1.00 96.81 94 ILE A C 1
ATOM 714 O O . ILE A 1 94 ? -15.732 -1.718 13.932 1.00 96.81 94 ILE A O 1
ATOM 718 N N . GLY A 1 95 ? -15.428 0.497 13.713 1.00 93.44 95 GLY A N 1
ATOM 719 C CA . GLY A 1 95 ? -16.727 0.874 14.241 1.00 93.44 95 GLY A CA 1
ATOM 720 C C . GLY A 1 95 ? -17.887 0.454 13.334 1.00 93.44 95 GLY A C 1
ATOM 721 O O . GLY A 1 95 ? -1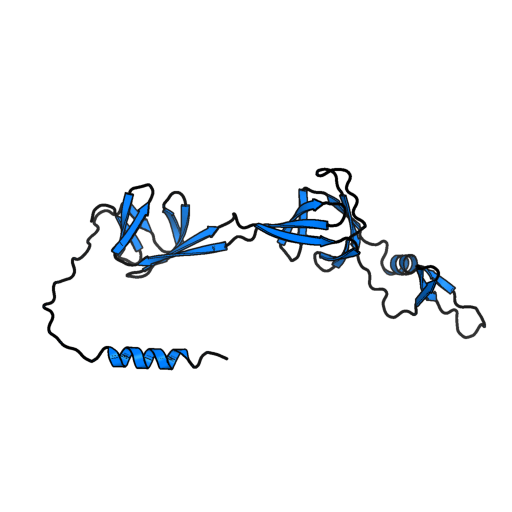7.688 0.027 12.195 1.00 93.44 95 GLY A O 1
ATOM 722 N N . PRO A 1 96 ? -19.126 0.608 13.825 1.00 90.81 96 PRO A N 1
ATOM 723 C CA . PRO A 1 96 ? -20.311 0.293 13.045 1.00 90.81 96 PRO A CA 1
ATOM 724 C C . PRO A 1 96 ? -20.332 1.103 11.749 1.00 90.81 96 PRO A C 1
ATOM 726 O O . PRO A 1 96 ? -20.083 2.311 11.747 1.00 90.81 96 PRO A O 1
ATOM 729 N N . LEU A 1 97 ? -20.670 0.427 10.656 1.00 87.69 97 LEU A N 1
ATOM 730 C CA . LEU A 1 97 ? -20.779 1.044 9.344 1.00 87.69 97 LEU A CA 1
ATOM 731 C C . LEU A 1 97 ? -22.191 1.583 9.141 1.00 87.69 97 LEU A C 1
ATOM 733 O O . LEU A 1 97 ? -23.189 1.008 9.579 1.00 87.69 97 LEU A O 1
ATOM 737 N N . SER A 1 98 ? -22.283 2.746 8.514 1.00 77.31 98 SER A N 1
ATOM 738 C CA . SER A 1 98 ? -23.553 3.375 8.179 1.00 77.31 98 SER A CA 1
ATOM 739 C C . SER A 1 98 ? -23.412 4.060 6.836 1.00 77.31 98 SER A C 1
ATOM 741 O O . SER A 1 98 ? -22.643 5.006 6.686 1.00 77.31 98 SER A O 1
ATOM 743 N N . THR A 1 99 ? -24.170 3.594 5.849 1.00 72.56 99 THR A N 1
ATOM 744 C CA . THR A 1 99 ? -24.189 4.235 4.536 1.00 72.56 99 THR A CA 1
ATOM 745 C C . THR A 1 99 ? -25.189 5.375 4.551 1.00 72.56 99 THR A C 1
ATOM 747 O O . THR A 1 99 ? -26.390 5.160 4.716 1.00 72.56 99 THR A O 1
ATOM 750 N N . VAL A 1 100 ? -24.693 6.595 4.368 1.00 70.31 100 VAL A N 1
ATOM 751 C CA . VAL A 1 100 ? -25.550 7.771 4.164 1.00 70.31 100 VAL A CA 1
ATOM 752 C C . VAL A 1 100 ? -25.773 7.979 2.664 1.00 70.31 100 VAL A C 1
ATOM 754 O O . VAL A 1 100 ? -26.911 8.097 2.217 1.00 70.31 100 VAL A O 1
ATOM 757 N N . ASP A 1 101 ? -24.680 7.957 1.899 1.00 70.75 101 ASP A N 1
ATOM 758 C CA . ASP A 1 101 ? -24.596 7.901 0.435 1.00 70.75 101 ASP A CA 1
ATOM 759 C C . ASP A 1 101 ? -23.145 7.512 0.069 1.00 70.75 101 ASP A C 1
ATOM 761 O O . ASP A 1 101 ? -22.218 7.683 0.868 1.00 70.75 101 ASP A O 1
ATOM 765 N N . SER A 1 102 ? -22.941 7.020 -1.146 1.00 65.00 102 SER A N 1
ATOM 766 C CA . SER A 1 102 ? -21.677 6.586 -1.754 1.00 65.00 102 SER A CA 1
ATOM 767 C C . SER A 1 102 ? -20.521 7.593 -1.713 1.00 65.00 102 SER A C 1
ATOM 769 O O . SER A 1 102 ? -19.408 7.218 -2.044 1.00 65.00 102 SER A O 1
ATOM 771 N N . MET A 1 103 ? -20.742 8.854 -1.326 1.00 67.75 103 MET A N 1
ATOM 772 C CA . MET A 1 103 ? -19.704 9.899 -1.280 1.00 67.75 103 MET A CA 1
ATOM 773 C C . MET A 1 103 ? -19.524 10.539 0.103 1.00 67.75 103 MET A C 1
ATOM 775 O O . MET A 1 103 ? -18.636 11.367 0.280 1.00 67.75 103 MET A O 1
ATOM 779 N N . THR A 1 104 ? -20.371 10.209 1.081 1.00 77.50 104 THR A N 1
ATOM 780 C CA . THR A 1 104 ? -20.344 10.837 2.418 1.00 77.50 104 THR A CA 1
ATOM 781 C C . THR A 1 104 ? -20.352 9.817 3.546 1.00 77.50 104 THR A C 1
ATOM 783 O O . THR A 1 104 ? -20.591 10.177 4.696 1.00 77.50 104 THR A O 1
ATOM 786 N N . SER A 1 105 ? -20.176 8.539 3.221 1.00 86.62 105 SER A N 1
ATOM 787 C CA . SER A 1 105 ? -20.144 7.482 4.224 1.00 86.62 105 SER A CA 1
ATOM 788 C C . SER A 1 105 ? -18.843 7.576 5.019 1.00 86.62 105 SER A C 1
ATOM 790 O O . SER A 1 105 ? -17.757 7.661 4.439 1.00 86.62 105 SER A O 1
ATOM 792 N N . THR A 1 106 ? -18.978 7.608 6.344 1.00 90.38 106 THR A N 1
ATOM 793 C CA . THR A 1 106 ? -17.872 7.692 7.301 1.00 90.38 106 THR A CA 1
ATOM 794 C C . THR A 1 106 ? -17.917 6.510 8.260 1.00 90.38 106 THR A C 1
ATOM 796 O O . THR A 1 106 ? -18.955 5.869 8.442 1.00 90.38 106 THR A O 1
ATOM 799 N N . PHE A 1 107 ? -16.781 6.217 8.881 1.00 94.19 107 PHE A N 1
ATOM 800 C CA . PHE A 1 107 ? -16.663 5.243 9.959 1.00 94.19 107 PHE A CA 1
ATOM 801 C C . PHE A 1 107 ? -15.586 5.688 10.948 1.00 94.19 107 PHE A C 1
ATOM 803 O O . PHE A 1 107 ? -14.750 6.538 10.642 1.00 94.19 107 PHE A O 1
ATOM 810 N N . ILE A 1 108 ? -15.616 5.117 12.151 1.00 95.88 108 ILE A N 1
ATOM 811 C CA . ILE A 1 108 ? -14.654 5.430 13.209 1.00 95.88 108 ILE A CA 1
ATOM 812 C C . ILE A 1 108 ? -13.826 4.187 13.500 1.00 95.88 108 ILE A C 1
ATOM 814 O O . ILE A 1 108 ? -14.370 3.129 13.804 1.00 95.88 108 ILE A O 1
ATOM 818 N N . LEU A 1 109 ? -12.509 4.332 13.463 1.00 97.19 109 LEU A N 1
ATOM 819 C CA . LEU A 1 109 ? -11.575 3.369 14.025 1.00 97.19 109 LEU A CA 1
ATOM 820 C C . LEU A 1 109 ? -11.335 3.704 15.493 1.00 97.19 109 LEU A C 1
ATOM 822 O O . LEU A 1 109 ? -11.024 4.850 15.815 1.00 97.19 109 LEU A O 1
ATOM 826 N N . THR A 1 110 ? -11.454 2.717 16.378 1.00 97.12 110 THR A N 1
ATOM 827 C CA . THR A 1 110 ? -11.212 2.891 17.819 1.00 97.12 110 THR A CA 1
ATOM 828 C C . THR A 1 110 ? -10.049 2.022 18.267 1.00 97.12 110 THR A C 1
ATOM 830 O O . THR A 1 110 ? -10.067 0.812 18.066 1.00 97.12 110 THR A O 1
ATOM 833 N N . GLU A 1 111 ? -9.040 2.626 18.886 1.00 97.31 111 GLU A N 1
ATOM 834 C CA . GLU A 1 111 ? -7.859 1.917 19.379 1.00 97.31 111 GLU A CA 1
ATOM 835 C C . GLU A 1 111 ? -8.228 0.799 20.367 1.00 97.31 111 GLU A C 1
ATOM 837 O O . GLU A 1 111 ? -8.927 1.013 21.364 1.00 97.31 111 GLU A O 1
ATOM 842 N N . VAL A 1 112 ? -7.708 -0.401 20.113 1.00 96.38 112 VAL A N 1
ATOM 843 C CA . VAL A 1 112 ? -7.865 -1.563 20.983 1.00 96.38 112 VAL A CA 1
ATOM 844 C C . VAL A 1 112 ? -6.813 -1.506 22.082 1.00 96.38 112 VAL A C 1
ATOM 846 O O . VAL A 1 112 ? -5.611 -1.583 21.839 1.00 96.38 112 VAL A O 1
ATOM 849 N N . ARG A 1 113 ? -7.278 -1.411 23.331 1.00 95.31 113 ARG A N 1
ATOM 850 C CA . ARG A 1 113 ? -6.407 -1.274 24.504 1.00 95.31 113 ARG A CA 1
ATOM 851 C C . ARG A 1 113 ? -6.393 -2.558 25.334 1.00 95.31 113 ARG A C 1
ATOM 853 O O . ARG A 1 113 ? -7.461 -3.089 25.661 1.00 95.31 113 ARG A O 1
ATOM 860 N N . PRO A 1 114 ? -5.208 -3.074 25.709 1.00 92.75 114 PRO A N 1
ATOM 861 C CA . PRO A 1 114 ? -5.111 -4.324 26.444 1.00 92.75 114 PRO A CA 1
ATOM 862 C C . PRO A 1 114 ? -5.637 -4.151 27.869 1.00 92.75 114 PRO A C 1
ATOM 864 O O . PRO A 1 114 ? -5.184 -3.292 28.624 1.00 92.75 114 PRO A O 1
ATOM 867 N N . ILE A 1 115 ? -6.557 -5.024 28.274 1.00 91.56 115 ILE A N 1
ATOM 868 C CA . ILE A 1 115 ? -7.102 -4.996 29.638 1.00 91.56 115 ILE A CA 1
ATOM 869 C C . ILE A 1 115 ? -6.055 -5.418 30.686 1.00 91.56 115 ILE A C 1
ATOM 871 O O . ILE A 1 115 ? -6.034 -4.896 31.801 1.00 91.56 115 ILE A O 1
ATOM 875 N N . GLY A 1 116 ? -5.095 -6.258 30.287 1.00 90.06 116 GLY A N 1
ATOM 876 C CA . GLY A 1 116 ? -4.075 -6.824 31.169 1.00 90.06 116 GLY A CA 1
ATOM 877 C C . GLY A 1 116 ? -4.594 -8.017 31.973 1.00 90.06 116 GLY A C 1
ATOM 878 O O . GLY A 1 116 ? -5.620 -8.600 31.635 1.00 90.06 116 GLY A O 1
ATOM 879 N N . ASP A 1 117 ? -3.861 -8.383 33.023 1.00 89.50 117 ASP A N 1
ATOM 880 C CA . ASP A 1 117 ? -4.211 -9.494 33.913 1.00 89.50 117 ASP A CA 1
ATOM 881 C C . ASP A 1 117 ? -5.110 -8.991 35.051 1.00 89.50 117 ASP A C 1
ATOM 883 O O . ASP A 1 117 ? -4.642 -8.645 36.136 1.00 89.50 117 ASP A O 1
ATOM 887 N N . VAL A 1 118 ? -6.400 -8.833 34.750 1.00 91.50 118 VAL A N 1
ATOM 888 C CA . VAL A 1 118 ? -7.421 -8.411 35.716 1.00 91.50 118 VAL A CA 1
ATOM 889 C C . VAL A 1 118 ? -8.624 -9.340 35.673 1.00 91.50 118 VAL A C 1
ATOM 891 O O . VAL A 1 118 ? -9.037 -9.808 34.610 1.00 91.50 118 VAL A O 1
ATOM 894 N N . GLU A 1 119 ? -9.220 -9.582 36.839 1.00 93.50 119 GLU A N 1
ATOM 895 C CA . GLU A 1 119 ? -10.463 -10.339 36.931 1.00 93.50 119 GLU A CA 1
ATOM 896 C C . GLU A 1 119 ? -11.620 -9.520 36.356 1.00 93.50 119 GLU A C 1
ATOM 898 O O . GLU A 1 119 ? -11.787 -8.336 36.665 1.00 93.50 119 GLU A O 1
ATOM 903 N N . THR A 1 120 ? -12.438 -10.156 35.516 1.00 94.81 120 THR A N 1
ATOM 904 C CA . THR A 1 120 ? -13.610 -9.518 34.918 1.00 94.81 120 THR A CA 1
ATOM 905 C C . THR A 1 120 ? -14.867 -10.355 35.083 1.00 94.81 120 THR A C 1
ATOM 907 O O . THR A 1 120 ? -14.822 -11.579 35.195 1.00 94.81 120 THR A O 1
ATOM 910 N N . VAL A 1 121 ? -16.012 -9.677 35.074 1.00 95.19 121 VAL A N 1
ATOM 911 C CA . VAL A 1 121 ? -17.341 -10.289 35.046 1.00 95.19 121 VAL A CA 1
ATOM 912 C C . VAL A 1 121 ? -18.183 -9.611 33.973 1.00 95.19 121 VAL A C 1
ATOM 914 O O . VAL A 1 121 ? -18.094 -8.402 33.774 1.00 95.19 121 VAL A O 1
ATOM 917 N N . THR A 1 122 ? -19.007 -10.385 33.265 1.00 95.81 122 THR A N 1
ATOM 918 C CA . THR A 1 122 ? -19.967 -9.835 32.300 1.00 95.81 122 THR A CA 1
ATOM 919 C C . THR A 1 122 ? -21.365 -9.831 32.902 1.00 95.81 122 THR A C 1
ATOM 921 O O . THR A 1 122 ? -21.864 -10.871 33.329 1.00 95.81 122 THR A O 1
ATOM 924 N N . VAL A 1 123 ? -22.007 -8.664 32.914 1.00 93.62 123 VAL A N 1
ATOM 925 C CA . VAL A 1 123 ? -23.374 -8.458 33.405 1.00 93.62 123 VAL A CA 1
ATOM 926 C C . VAL A 1 123 ? -24.139 -7.681 32.338 1.00 93.62 123 VAL A C 1
ATOM 928 O O . VAL A 1 123 ? -23.688 -6.624 31.912 1.00 93.62 123 VAL A O 1
ATOM 931 N N . ASN A 1 124 ? -25.287 -8.193 31.881 1.00 93.62 124 ASN A N 1
ATOM 932 C CA . ASN A 1 124 ? -26.110 -7.550 30.840 1.00 93.62 124 ASN A CA 1
ATOM 933 C C . ASN A 1 124 ? -25.309 -7.144 29.580 1.00 93.62 124 ASN A C 1
ATOM 935 O O . ASN A 1 124 ? -25.447 -6.026 29.087 1.00 93.62 124 ASN A O 1
ATOM 939 N N . SER A 1 125 ? -24.442 -8.040 29.093 1.00 91.88 125 SER A N 1
ATOM 940 C CA . SER A 1 125 ? -23.550 -7.820 27.937 1.00 91.88 125 SER A CA 1
ATOM 941 C C . SER A 1 125 ? -22.492 -6.720 28.107 1.00 91.88 125 SER A C 1
ATOM 943 O O . SER A 1 125 ? -21.808 -6.384 27.146 1.00 91.88 125 SER A O 1
ATOM 945 N N . GLN A 1 126 ? -22.314 -6.184 29.315 1.00 93.31 126 GLN A N 1
ATOM 946 C CA . GLN A 1 126 ? -21.227 -5.268 29.652 1.00 93.31 126 GLN A CA 1
ATOM 947 C C . GLN A 1 126 ? -20.178 -5.991 30.489 1.00 93.31 126 GLN A C 1
ATOM 949 O O . GLN A 1 126 ? -20.506 -6.704 31.439 1.00 93.31 126 GLN A O 1
ATOM 954 N N . THR A 1 127 ? -18.909 -5.810 30.133 1.00 94.38 127 THR A N 1
ATOM 955 C CA . THR A 1 127 ? -17.778 -6.345 30.892 1.00 94.38 127 THR A CA 1
ATOM 956 C C . THR A 1 127 ? -17.334 -5.332 31.940 1.00 94.38 127 THR A C 1
ATOM 958 O O . THR A 1 127 ? -17.083 -4.169 31.623 1.00 94.38 127 THR A O 1
ATOM 961 N N . TYR A 1 128 ? -17.192 -5.794 33.176 1.00 95.38 128 TYR A N 1
ATOM 962 C CA . TYR A 1 128 ? -16.699 -5.030 34.314 1.00 95.38 128 TYR A CA 1
ATOM 963 C C . TYR A 1 128 ? -15.409 -5.655 34.840 1.00 95.38 128 TYR A C 1
ATOM 965 O O . TYR A 1 128 ? -15.275 -6.878 34.852 1.00 95.38 128 TYR A O 1
ATOM 973 N N . VAL A 1 129 ? -14.481 -4.823 35.297 1.00 95.38 129 VAL A N 1
ATOM 974 C CA . VAL A 1 129 ? -13.298 -5.218 36.061 1.00 95.38 129 VAL A CA 1
ATOM 975 C C . VAL A 1 129 ? -13.675 -5.297 37.536 1.00 95.38 129 VAL A C 1
ATOM 977 O O . VAL A 1 129 ? -14.309 -4.385 38.073 1.00 95.38 129 VAL A O 1
ATOM 980 N N . ILE A 1 130 ? -13.297 -6.398 38.180 1.00 93.31 130 ILE A N 1
ATOM 981 C CA . ILE A 1 130 ? -13.520 -6.625 39.606 1.00 93.31 130 ILE A CA 1
ATOM 982 C C . ILE A 1 130 ? -12.381 -5.956 40.372 1.00 93.31 130 ILE A C 1
ATOM 984 O O . ILE A 1 130 ? -11.217 -6.329 40.236 1.00 93.31 130 ILE A O 1
ATOM 988 N N . LEU A 1 131 ? -12.715 -4.968 41.196 1.00 88.50 131 LEU A N 1
ATOM 989 C CA . LEU A 1 131 ? -11.773 -4.304 42.086 1.00 88.50 131 LEU A CA 1
ATOM 990 C C . LEU A 1 131 ? -11.944 -4.888 43.493 1.00 88.50 131 LEU A C 1
ATOM 992 O O . LEU A 1 131 ? -12.972 -4.695 44.147 1.00 88.50 131 LEU A O 1
ATOM 996 N N . GLN A 1 132 ? -10.938 -5.630 43.962 1.00 78.75 132 GLN A N 1
ATOM 997 C CA . GLN A 1 132 ? -10.934 -6.140 45.332 1.00 78.75 132 GLN A CA 1
ATOM 998 C C . GLN A 1 132 ? -10.705 -4.987 46.315 1.00 78.75 132 GLN A C 1
ATOM 1000 O O . GLN A 1 132 ? -9.698 -4.284 46.252 1.00 78.75 132 GLN A O 1
ATOM 1005 N N . THR A 1 133 ? -11.630 -4.809 47.253 1.00 65.62 133 THR A N 1
ATOM 1006 C CA . THR A 1 133 ? -11.412 -3.999 48.455 1.00 65.62 133 THR A CA 1
ATOM 1007 C C . THR A 1 133 ? -10.632 -4.811 49.488 1.00 65.62 133 THR A C 1
ATOM 1009 O O . THR A 1 133 ? -10.884 -6.006 49.630 1.00 65.62 133 THR A O 1
ATOM 1012 N N . ASP A 1 134 ? -9.688 -4.175 50.193 1.00 60.81 134 ASP A N 1
ATOM 1013 C CA . ASP A 1 134 ? -8.736 -4.814 51.117 1.00 60.81 134 ASP A CA 1
ATOM 1014 C C . ASP A 1 134 ? -9.313 -5.986 51.931 1.00 60.81 134 ASP A C 1
ATOM 1016 O O . ASP A 1 134 ? -10.329 -5.866 52.627 1.00 60.81 134 ASP A O 1
ATOM 1020 N N . SER A 1 135 ? -8.567 -7.095 51.927 1.00 58.06 135 SER A N 1
ATOM 1021 C CA . SER A 1 135 ? -8.920 -8.421 52.462 1.00 58.06 135 SER A CA 1
ATOM 1022 C C . SER A 1 135 ? -9.224 -8.473 53.969 1.00 58.06 135 SER A C 1
ATOM 1024 O O . SER A 1 135 ? -9.587 -9.526 54.488 1.00 58.06 135 SER A O 1
ATOM 1026 N N . ASN A 1 136 ? -9.069 -7.358 54.689 1.00 59.81 136 ASN A N 1
ATOM 1027 C CA . ASN A 1 136 ? -9.328 -7.249 56.128 1.00 59.81 136 ASN A CA 1
ATOM 1028 C C . ASN A 1 136 ? -10.733 -6.728 56.463 1.00 59.81 136 ASN A C 1
ATOM 1030 O O . ASN A 1 136 ? -11.086 -6.626 57.638 1.00 59.81 136 ASN A O 1
ATOM 1034 N N . THR A 1 137 ? -11.544 -6.406 55.455 1.00 56.00 137 THR A N 1
ATOM 1035 C CA . THR A 1 137 ? -12.945 -6.019 55.639 1.00 56.00 137 THR A CA 1
ATOM 1036 C C . THR A 1 137 ? -13.821 -6.906 54.766 1.00 56.00 137 THR A C 1
ATOM 1038 O O . THR A 1 137 ? -13.481 -7.164 53.618 1.00 56.00 137 THR A O 1
ATOM 1041 N N . SER A 1 138 ? -14.941 -7.395 55.307 1.00 57.31 138 SER A N 1
ATOM 1042 C CA . SER A 1 138 ? -15.979 -8.135 54.568 1.00 57.31 138 SER A CA 1
ATOM 1043 C C . SER A 1 138 ? -16.744 -7.192 53.629 1.00 57.31 138 SER A C 1
ATOM 1045 O O . SER A 1 138 ? -17.960 -7.046 53.733 1.00 57.31 138 SER A O 1
ATOM 1047 N N . SER A 1 139 ? -16.010 -6.476 52.788 1.00 65.62 139 SER A N 1
ATOM 1048 C CA . SER A 1 139 ? -16.530 -5.512 51.836 1.00 65.62 139 SER A CA 1
ATOM 1049 C C . SER A 1 139 ? -16.774 -6.239 50.521 1.00 65.62 139 SER A C 1
ATOM 1051 O O . SER A 1 139 ? -15.895 -6.948 50.029 1.00 65.62 139 SER A O 1
ATOM 1053 N N . GLU A 1 140 ? -17.985 -6.098 49.988 1.00 73.00 140 GLU A N 1
ATOM 1054 C CA . GLU A 1 140 ? -18.330 -6.602 48.660 1.00 73.00 140 GLU A CA 1
ATOM 1055 C C . GLU A 1 140 ? -17.382 -5.990 47.613 1.00 73.00 140 GLU A C 1
ATOM 1057 O O . GLU A 1 140 ? -17.095 -4.788 47.693 1.00 73.00 140 GLU A O 1
ATOM 1062 N N . PRO A 1 141 ? -16.891 -6.778 46.639 1.00 80.12 141 PRO A N 1
ATOM 1063 C CA . PRO A 1 141 ? -16.032 -6.258 45.584 1.00 80.12 141 PRO A CA 1
ATOM 1064 C C . PRO A 1 141 ? -16.771 -5.191 44.768 1.00 80.12 141 PRO A C 1
ATOM 1066 O O . PRO A 1 141 ? -17.973 -5.310 44.511 1.00 80.12 141 PRO A O 1
ATOM 1069 N N . SER A 1 142 ? -16.055 -4.153 44.331 1.00 88.62 142 SER A N 1
ATOM 1070 C CA . SER A 1 142 ? -16.630 -3.136 43.450 1.00 88.62 142 SER A CA 1
ATOM 1071 C C . SER A 1 142 ? -16.404 -3.493 41.982 1.00 88.62 142 SER A C 1
ATOM 1073 O O . SER A 1 142 ? -15.425 -4.145 41.615 1.00 88.62 142 SER A O 1
ATOM 1075 N N . LEU A 1 143 ? -17.350 -3.090 41.135 1.00 93.06 143 LEU A N 1
ATOM 1076 C CA . LEU A 1 143 ? -17.301 -3.304 39.693 1.00 93.06 143 LEU A CA 1
ATOM 1077 C C . LEU A 1 143 ? -17.053 -1.968 39.000 1.00 93.06 143 LEU A C 1
ATOM 1079 O O . LEU A 1 143 ? -17.803 -1.017 39.215 1.00 93.06 143 LEU A O 1
ATOM 1083 N N . LEU A 1 144 ? -16.029 -1.915 38.153 1.00 94.50 144 LEU A N 1
ATOM 1084 C CA . LEU A 1 144 ? -15.747 -0.778 37.278 1.00 94.50 144 LEU A CA 1
ATOM 1085 C C . LEU A 1 144 ? -15.971 -1.205 35.829 1.00 94.50 144 LEU A C 1
ATOM 1087 O O . LEU A 1 144 ? -15.542 -2.291 35.448 1.00 94.50 144 LEU A O 1
ATOM 1091 N N . LEU A 1 145 ? -16.660 -0.402 35.015 1.00 96.12 145 LEU A N 1
ATOM 1092 C CA . LEU A 1 145 ? -16.865 -0.747 33.606 1.00 96.12 145 LEU A CA 1
ATOM 1093 C C . LEU A 1 145 ? -15.500 -0.897 32.920 1.00 96.12 145 LEU A C 1
ATOM 1095 O O . LEU A 1 145 ? -14.586 -0.118 33.190 1.00 96.12 145 LEU A O 1
ATOM 1099 N N . LYS A 1 146 ? -15.346 -1.889 32.032 1.00 94.69 146 LYS A N 1
ATOM 1100 C CA . LYS A 1 146 ? -14.078 -2.129 31.321 1.00 94.69 146 LYS A CA 1
ATOM 1101 C C . LYS A 1 146 ? -13.537 -0.849 30.679 1.00 94.69 146 LYS A C 1
ATOM 1103 O O . LYS A 1 146 ? -12.342 -0.592 30.774 1.00 94.69 146 LYS A O 1
ATOM 1108 N N . GLU A 1 147 ? -14.403 -0.063 30.047 1.00 93.38 147 GLU A N 1
ATOM 1109 C CA . GLU A 1 147 ? -13.991 1.158 29.353 1.00 93.38 147 GLU A CA 1
ATOM 1110 C C . GLU A 1 147 ? -13.520 2.258 30.313 1.00 93.38 147 GLU A C 1
ATOM 1112 O O . GLU A 1 147 ? -12.521 2.919 30.033 1.00 93.38 147 GLU A O 1
ATOM 1117 N N . ASP A 1 148 ? -14.163 2.397 31.476 1.00 94.94 148 ASP A N 1
ATOM 1118 C CA . ASP A 1 148 ? -13.734 3.334 32.520 1.00 94.94 148 ASP A CA 1
ATOM 1119 C C . ASP A 1 148 ? -12.374 2.912 33.088 1.00 94.94 148 ASP A C 1
ATOM 1121 O O . ASP A 1 148 ? -11.455 3.722 33.170 1.00 94.94 148 ASP A O 1
ATOM 1125 N N . TYR A 1 149 ? -12.197 1.616 33.378 1.00 95.06 149 TYR A N 1
ATOM 1126 C CA . TYR A 1 149 ? -10.917 1.068 33.836 1.00 95.06 149 TYR A CA 1
ATOM 1127 C C . TYR A 1 149 ? -9.784 1.318 32.830 1.00 95.06 149 TYR A C 1
ATOM 1129 O O . TYR A 1 149 ? -8.684 1.728 33.204 1.00 95.06 149 TYR A O 1
ATOM 1137 N N . LEU A 1 150 ? -10.037 1.072 31.540 1.00 95.62 150 LEU A N 1
ATOM 1138 C CA . LEU A 1 150 ? -9.062 1.333 30.482 1.00 95.62 150 LEU A CA 1
ATOM 1139 C C . LEU A 1 150 ? -8.762 2.828 30.359 1.00 95.62 150 LEU A C 1
ATOM 1141 O O . LEU A 1 150 ? -7.607 3.199 30.156 1.00 95.62 150 LEU A O 1
ATOM 1145 N N . THR A 1 151 ? -9.776 3.678 30.513 1.00 95.81 151 THR A N 1
ATOM 1146 C CA . THR A 1 151 ? -9.629 5.134 30.456 1.00 95.81 151 THR A CA 1
ATOM 1147 C C . THR A 1 151 ? -8.803 5.678 31.614 1.00 95.81 151 THR A C 1
ATOM 1149 O O . THR A 1 151 ? -7.897 6.475 31.382 1.00 95.81 151 THR A O 1
ATOM 1152 N N . ASP A 1 152 ? -9.016 5.186 32.832 1.00 94.31 152 ASP A N 1
ATOM 1153 C CA . ASP A 1 152 ? -8.192 5.543 33.990 1.00 94.31 152 ASP A CA 1
ATOM 1154 C C . ASP A 1 152 ? -6.731 5.100 33.813 1.00 94.31 152 ASP A C 1
ATOM 1156 O O . ASP A 1 152 ? -5.802 5.789 34.239 1.00 94.31 152 ASP A O 1
ATOM 1160 N N . LYS A 1 153 ? -6.513 3.950 33.164 1.00 94.19 153 LYS A N 1
ATOM 1161 C CA . LYS A 1 153 ? -5.181 3.364 32.977 1.00 94.19 153 LYS A CA 1
ATOM 1162 C C . LYS A 1 153 ? -4.386 3.990 31.830 1.00 94.19 153 LYS A C 1
ATOM 1164 O O . LYS A 1 153 ? -3.170 4.129 31.950 1.00 94.19 153 LYS A O 1
ATOM 1169 N N . TYR A 1 154 ? -5.044 4.322 30.721 1.00 94.88 154 TYR A N 1
ATOM 1170 C CA . TYR A 1 154 ? -4.389 4.710 29.466 1.00 94.88 154 TYR A CA 1
ATOM 1171 C C . TYR A 1 154 ? -4.802 6.096 28.935 1.00 94.88 154 TYR A C 1
ATOM 1173 O O . TYR A 1 154 ? -4.201 6.564 27.974 1.00 94.88 154 TYR A O 1
ATOM 1181 N N . GLY A 1 155 ? -5.786 6.772 29.538 1.00 94.69 155 GLY A N 1
ATOM 1182 C CA . GLY A 1 155 ? -6.458 7.944 28.949 1.00 94.69 155 GLY A CA 1
ATOM 1183 C C . GLY A 1 155 ? -7.598 7.537 28.004 1.00 94.69 155 GLY A C 1
ATOM 1184 O O . GLY A 1 155 ? -7.876 6.353 27.897 1.00 94.69 155 GLY A O 1
ATOM 1185 N N . PRO A 1 156 ? -8.311 8.452 27.327 1.00 94.25 156 PRO A N 1
ATOM 1186 C CA . PRO A 1 156 ? -9.342 8.071 26.352 1.00 94.25 156 PRO A CA 1
ATOM 1187 C C . PRO A 1 156 ? -8.741 7.278 25.178 1.00 94.25 156 PRO A C 1
ATOM 1189 O O . PRO A 1 156 ? -7.592 7.510 24.807 1.00 94.25 156 PRO A O 1
ATOM 1192 N N . ALA A 1 157 ? -9.507 6.353 24.589 1.00 95.12 157 ALA A N 1
ATOM 1193 C CA . ALA A 1 157 ? -9.068 5.628 23.395 1.00 95.12 157 ALA A CA 1
ATOM 1194 C C . ALA A 1 157 ? -8.844 6.590 22.219 1.00 95.12 157 ALA A C 1
ATOM 1196 O O . ALA A 1 157 ? -9.637 7.515 22.013 1.00 95.12 157 ALA A O 1
ATOM 1197 N N . THR A 1 158 ? -7.803 6.349 21.421 1.00 96.31 158 THR A N 1
ATOM 1198 C CA . THR A 1 158 ? -7.626 7.077 20.162 1.00 96.31 158 THR A CA 1
ATOM 1199 C C . THR A 1 158 ? -8.754 6.707 19.201 1.00 96.31 158 THR A C 1
ATOM 1201 O O . THR A 1 158 ? -9.036 5.526 18.992 1.00 96.31 158 THR A O 1
ATOM 1204 N N . GLN A 1 159 ? -9.391 7.717 18.610 1.00 96.44 159 GLN A N 1
ATOM 1205 C CA . GLN A 1 159 ? -10.415 7.545 17.584 1.00 96.44 159 GLN A CA 1
ATOM 1206 C C . GLN A 1 159 ? -9.995 8.253 16.301 1.00 96.44 159 GLN A C 1
ATOM 1208 O O . GLN A 1 159 ? -9.519 9.388 16.346 1.00 96.44 159 GLN A O 1
ATOM 1213 N N . ILE A 1 160 ? -10.170 7.576 15.168 1.00 96.19 160 ILE A N 1
ATOM 1214 C CA . ILE A 1 160 ? -9.876 8.112 13.839 1.00 96.19 160 ILE A CA 1
ATOM 1215 C C . ILE A 1 160 ? -11.155 8.015 13.019 1.00 96.19 160 ILE A C 1
ATOM 1217 O O . ILE A 1 160 ? -11.626 6.917 12.735 1.00 96.19 160 ILE A O 1
ATOM 1221 N N . GLU A 1 161 ? -11.724 9.160 12.664 1.00 95.31 161 GLU A N 1
ATOM 1222 C CA . GLU A 1 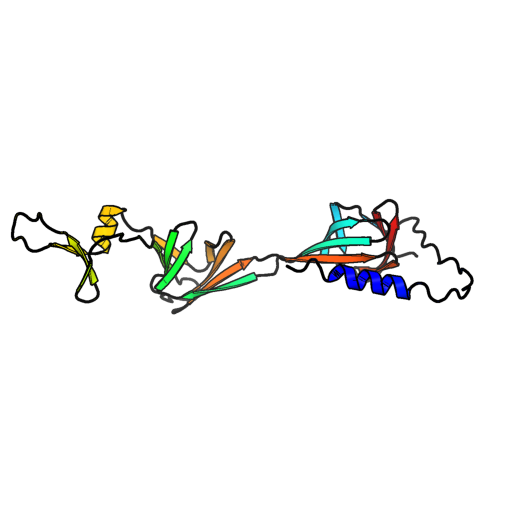161 ? -12.830 9.222 11.713 1.00 95.31 161 GLU A CA 1
ATOM 1223 C C . GLU A 1 161 ? -12.265 9.208 10.291 1.00 95.31 161 GLU A C 1
ATOM 1225 O O . GLU A 1 161 ? -11.353 9.976 9.980 1.00 95.31 161 GLU A O 1
ATOM 1230 N N . LEU A 1 162 ? -12.788 8.314 9.455 1.00 94.81 162 LEU A N 1
ATOM 1231 C CA . LEU A 1 162 ? -12.384 8.138 8.065 1.00 94.81 162 LEU A CA 1
ATOM 1232 C C . LEU A 1 162 ? -13.603 8.141 7.151 1.00 94.81 162 LEU A C 1
ATOM 1234 O O . LEU A 1 162 ? -14.709 7.760 7.537 1.00 94.81 162 LEU A O 1
ATOM 1238 N N . SER A 1 163 ? -13.370 8.545 5.914 1.00 92.44 163 SER A N 1
ATOM 1239 C CA . SER A 1 163 ? -14.348 8.681 4.848 1.00 92.44 163 SER A CA 1
ATOM 1240 C C . SER A 1 163 ? -13.773 8.202 3.517 1.00 92.44 163 SER A C 1
ATOM 1242 O O . SER A 1 163 ? -12.567 8.000 3.362 1.00 92.44 163 SER A O 1
ATOM 1244 N N . ILE A 1 164 ? -14.650 8.002 2.535 1.00 93.12 164 ILE A N 1
ATOM 1245 C CA . ILE A 1 164 ? -14.238 7.678 1.165 1.00 93.12 164 ILE A CA 1
ATOM 1246 C C . ILE A 1 164 ? -13.322 8.786 0.633 1.00 93.12 164 ILE A C 1
ATOM 1248 O O . ILE A 1 164 ? -13.652 9.968 0.700 1.00 93.12 164 ILE A O 1
ATOM 1252 N N . GLY A 1 165 ? -12.184 8.394 0.065 1.00 94.19 165 GLY A N 1
ATOM 1253 C CA . GLY A 1 165 ? -11.164 9.315 -0.431 1.00 94.19 165 GLY A CA 1
ATOM 1254 C C . GLY A 1 165 ? -10.014 9.566 0.545 1.00 94.19 165 GLY A C 1
ATOM 1255 O O . GLY A 1 165 ? -8.961 10.033 0.105 1.00 94.19 165 GLY A O 1
ATOM 1256 N N . ASP A 1 166 ? -10.165 9.221 1.826 1.00 95.75 166 ASP A N 1
ATOM 1257 C CA . ASP A 1 166 ? -9.074 9.341 2.790 1.00 95.75 166 ASP A CA 1
ATOM 1258 C C . ASP A 1 166 ? -7.961 8.330 2.498 1.00 95.75 166 ASP A C 1
ATOM 1260 O O . ASP A 1 166 ? -8.198 7.221 2.013 1.00 95.75 166 ASP A O 1
ATOM 1264 N N . ILE A 1 167 ? -6.721 8.721 2.799 1.00 96.75 167 ILE A N 1
ATOM 1265 C CA . ILE A 1 167 ? -5.536 7.875 2.644 1.00 96.75 167 ILE A CA 1
ATOM 1266 C C . ILE A 1 167 ? -4.914 7.661 4.018 1.00 96.75 167 ILE A C 1
ATOM 1268 O O . ILE A 1 167 ? -4.587 8.624 4.712 1.00 96.75 167 ILE A O 1
ATOM 1272 N N . ILE A 1 168 ? -4.699 6.397 4.375 1.00 95.94 168 ILE A N 1
ATOM 1273 C CA . ILE A 1 168 ? -4.031 5.988 5.610 1.00 95.94 168 ILE A CA 1
ATOM 1274 C C . ILE A 1 168 ? -2.792 5.146 5.311 1.00 95.94 168 ILE A C 1
ATOM 1276 O O . ILE A 1 168 ? -2.647 4.586 4.225 1.00 95.94 168 ILE A O 1
ATOM 1280 N N . GLU A 1 169 ? -1.893 5.031 6.283 1.00 95.31 169 GLU A N 1
ATOM 1281 C CA . GLU A 1 169 ? -0.779 4.088 6.208 1.00 95.31 169 GLU A CA 1
ATOM 1282 C C . GLU A 1 169 ? -1.200 2.742 6.812 1.00 95.31 169 GLU A C 1
ATOM 1284 O O . GLU A 1 169 ? -1.308 2.596 8.028 1.00 95.31 169 GLU A O 1
ATOM 1289 N N . TYR A 1 170 ? -1.443 1.753 5.953 1.00 94.81 170 TYR A N 1
ATOM 1290 C CA . TYR A 1 170 ? -1.846 0.400 6.335 1.00 94.81 170 TYR A CA 1
ATOM 1291 C C . TYR A 1 170 ? -0.827 -0.605 5.794 1.00 94.81 170 TYR A C 1
ATOM 1293 O O . TYR A 1 170 ? -0.501 -0.574 4.609 1.00 94.81 170 TYR A O 1
ATOM 1301 N N . ASP A 1 171 ? -0.273 -1.458 6.664 1.00 93.12 171 ASP A N 1
ATOM 1302 C CA . ASP A 1 171 ? 0.814 -2.398 6.321 1.00 93.12 171 ASP A CA 1
ATOM 1303 C C . ASP A 1 171 ? 1.996 -1.713 5.592 1.00 93.12 171 ASP A C 1
ATOM 1305 O O . ASP A 1 171 ? 2.502 -2.192 4.574 1.00 93.12 171 ASP A O 1
ATOM 1309 N N . SER A 1 172 ? 2.383 -0.523 6.078 1.00 92.12 172 SER A N 1
ATOM 1310 C CA . SER A 1 172 ? 3.409 0.351 5.478 1.00 92.12 172 SER A CA 1
ATOM 1311 C C . SER A 1 172 ? 3.139 0.747 4.017 1.00 92.12 172 SER A C 1
ATOM 1313 O O . SER A 1 172 ? 4.067 1.064 3.268 1.00 92.12 172 SER A O 1
ATOM 1315 N N . LYS A 1 173 ? 1.870 0.728 3.590 1.00 94.50 173 LYS A N 1
ATOM 1316 C CA . LYS A 1 173 ? 1.432 1.143 2.253 1.00 94.50 173 LYS A CA 1
ATOM 1317 C C . LYS A 1 173 ? 0.440 2.300 2.357 1.00 94.50 173 LYS A C 1
ATOM 1319 O O . LYS A 1 173 ? -0.484 2.235 3.175 1.00 94.50 173 LYS A O 1
ATOM 1324 N N . PRO A 1 174 ? 0.566 3.328 1.500 1.00 96.12 174 PRO A N 1
ATOM 1325 C CA . PRO A 1 174 ? -0.474 4.335 1.361 1.00 96.12 174 PRO A CA 1
ATOM 1326 C C . PRO A 1 174 ? -1.729 3.666 0.792 1.00 96.12 174 PRO A C 1
ATOM 1328 O O . PRO A 1 174 ? -1.725 3.160 -0.332 1.00 96.12 174 PRO A O 1
ATOM 1331 N N . THR A 1 175 ? -2.784 3.644 1.596 1.00 97.88 175 THR A N 1
ATOM 1332 C CA . THR A 1 175 ? -4.012 2.894 1.350 1.00 97.88 175 THR A CA 1
ATOM 1333 C C . THR A 1 175 ? -5.192 3.853 1.327 1.00 97.88 175 THR A C 1
ATOM 1335 O O . THR A 1 175 ? -5.468 4.536 2.309 1.00 97.88 175 THR A O 1
ATOM 1338 N N . LEU A 1 176 ? -5.864 3.917 0.183 1.00 97.50 176 LEU A N 1
ATOM 1339 C CA . LEU A 1 176 ? -7.054 4.718 -0.073 1.00 97.50 176 LEU A CA 1
ATOM 1340 C C . LEU A 1 176 ? -8.299 3.985 0.429 1.00 97.50 176 LEU A C 1
ATOM 1342 O O . LEU A 1 176 ? -8.512 2.827 0.061 1.00 97.50 176 LEU A O 1
ATOM 1346 N N . ILE A 1 177 ? -9.160 4.682 1.165 1.00 96.31 177 ILE A N 1
ATOM 1347 C CA . ILE A 1 177 ? -10.538 4.257 1.413 1.00 96.31 177 ILE A CA 1
ATOM 1348 C C . ILE A 1 177 ? -11.328 4.461 0.117 1.00 96.31 177 ILE A C 1
ATOM 1350 O O . ILE A 1 177 ? -11.683 5.584 -0.243 1.00 96.31 177 ILE A O 1
ATOM 1354 N N . ALA A 1 178 ? -11.534 3.381 -0.633 1.00 95.06 178 ALA A N 1
ATOM 1355 C CA . ALA A 1 178 ? -12.093 3.435 -1.981 1.00 95.06 178 ALA A CA 1
ATOM 1356 C C . ALA A 1 178 ? -13.625 3.434 -1.983 1.00 95.06 178 ALA A C 1
ATOM 1358 O O . ALA A 1 178 ? -14.227 4.097 -2.824 1.00 95.06 178 ALA A O 1
ATOM 1359 N N . ASP A 1 179 ? -14.241 2.696 -1.060 1.00 92.75 179 ASP A N 1
ATOM 1360 C CA . ASP A 1 179 ? -15.694 2.618 -0.912 1.00 92.75 179 ASP A CA 1
ATOM 1361 C C . ASP A 1 179 ? -16.079 2.245 0.523 1.00 92.75 179 ASP A C 1
ATOM 1363 O O . ASP A 1 179 ? -15.340 1.534 1.207 1.00 92.75 179 ASP A O 1
ATOM 1367 N N . VAL A 1 180 ? -17.246 2.708 0.968 1.00 92.50 180 VAL A N 1
ATOM 1368 C CA . VAL A 1 180 ? -17.822 2.380 2.277 1.00 92.50 180 VAL A CA 1
ATOM 1369 C C . VAL A 1 180 ? -19.301 2.068 2.078 1.00 92.50 180 VAL A C 1
ATOM 1371 O O . VAL A 1 180 ? -20.105 2.947 1.762 1.00 92.50 180 VAL A O 1
ATOM 1374 N N . SER A 1 181 ? -19.652 0.805 2.293 1.00 87.75 181 SER A N 1
ATOM 1375 C CA . SER A 1 181 ? -21.028 0.306 2.270 1.00 87.75 181 SER A CA 1
ATOM 1376 C C . SER A 1 181 ? -21.564 0.106 3.693 1.00 87.75 181 SER A C 1
ATOM 1378 O O . SER A 1 181 ? -20.975 0.576 4.665 1.00 87.75 181 SER A O 1
ATOM 1380 N N . ASP A 1 182 ? -22.713 -0.552 3.832 1.00 85.31 182 ASP A N 1
ATOM 1381 C CA . ASP A 1 182 ? -23.371 -0.789 5.120 1.00 85.31 182 ASP A CA 1
ATOM 1382 C C . ASP A 1 182 ? -22.734 -1.949 5.896 1.00 85.31 182 ASP A C 1
ATOM 1384 O O . ASP A 1 182 ? -23.008 -2.118 7.082 1.00 85.31 182 ASP A O 1
ATOM 1388 N N . GLN A 1 183 ? -21.896 -2.746 5.231 1.00 84.81 183 GLN A N 1
ATOM 1389 C CA . GLN A 1 183 ? -21.308 -3.969 5.785 1.00 84.81 183 GLN A CA 1
ATOM 1390 C C . GLN A 1 183 ? -19.802 -4.070 5.560 1.00 84.81 183 GLN A C 1
ATOM 1392 O O . GLN A 1 183 ? -19.109 -4.670 6.378 1.00 84.81 183 GLN A O 1
ATOM 1397 N N . ILE A 1 184 ? -19.296 -3.475 4.478 1.00 92.38 184 ILE A N 1
ATOM 1398 C CA . ILE A 1 184 ? -17.890 -3.583 4.089 1.00 92.38 184 ILE A CA 1
ATOM 1399 C C . ILE A 1 184 ? -17.289 -2.228 3.712 1.00 92.38 184 ILE A C 1
ATOM 1401 O O . ILE A 1 184 ? -17.946 -1.385 3.092 1.00 92.38 184 ILE A O 1
ATOM 1405 N N . ILE A 1 185 ? -16.011 -2.059 4.032 1.00 95.00 185 ILE A N 1
ATOM 1406 C CA . ILE A 1 185 ? -15.132 -1.010 3.519 1.00 95.00 185 ILE A CA 1
ATOM 1407 C C . ILE A 1 185 ? -14.239 -1.648 2.459 1.00 95.00 185 ILE A C 1
ATOM 1409 O O . ILE A 1 185 ? -13.606 -2.667 2.722 1.00 95.00 185 ILE A O 1
ATOM 1413 N N . THR A 1 186 ? -14.153 -1.051 1.273 1.00 95.94 186 THR A N 1
ATOM 1414 C CA . THR A 1 186 ? -13.142 -1.432 0.280 1.00 95.94 186 THR A CA 1
ATOM 1415 C C . THR A 1 186 ? -11.983 -0.461 0.366 1.00 95.94 186 THR A C 1
ATOM 1417 O O . THR A 1 186 ? -12.160 0.748 0.213 1.00 95.94 186 THR A O 1
ATOM 1420 N N . VAL A 1 187 ? -10.781 -0.992 0.544 1.00 97.44 187 VAL A N 1
ATOM 1421 C CA . VAL A 1 187 ? -9.547 -0.216 0.487 1.00 97.44 187 VAL A CA 1
ATOM 1422 C C . VAL A 1 187 ? -8.714 -0.599 -0.721 1.00 97.44 187 VAL A C 1
ATOM 1424 O O . VAL A 1 187 ? -8.839 -1.699 -1.261 1.00 97.44 187 VAL A O 1
ATOM 1427 N N . SER A 1 188 ? -7.863 0.318 -1.173 1.00 97.62 188 SER A N 1
ATOM 1428 C CA . SER A 1 188 ? -6.988 0.077 -2.315 1.00 97.62 188 SER A CA 1
ATOM 1429 C C . SER A 1 188 ? -5.621 0.725 -2.154 1.00 97.62 188 SER A C 1
ATOM 1431 O O . SER A 1 188 ? -5.492 1.783 -1.545 1.00 97.62 188 SER A O 1
ATOM 1433 N N . TRP A 1 189 ? -4.591 0.107 -2.721 1.00 97.94 189 TRP A N 1
ATOM 1434 C CA . TRP A 1 189 ? -3.242 0.670 -2.752 1.00 97.94 189 TRP A CA 1
ATOM 1435 C C . TRP A 1 189 ? -2.543 0.338 -4.070 1.00 97.94 189 TRP A C 1
ATOM 1437 O O . TRP A 1 189 ? -2.815 -0.682 -4.716 1.00 97.94 189 TRP A O 1
ATOM 1447 N N . SER A 1 190 ? -1.615 1.206 -4.472 1.00 96.00 190 SER A N 1
ATOM 1448 C CA . SER A 1 190 ? -0.759 0.957 -5.633 1.00 96.00 190 SER A CA 1
ATOM 1449 C C . SER A 1 190 ? 0.238 -0.158 -5.317 1.00 96.00 190 SER A C 1
ATOM 1451 O O . SER A 1 190 ? 0.837 -0.201 -4.242 1.00 96.00 190 SER A O 1
ATOM 1453 N N . SER A 1 191 ? 0.425 -1.076 -6.261 1.00 95.44 191 SER A N 1
ATOM 1454 C CA . SER A 1 191 ? 1.384 -2.175 -6.162 1.00 95.44 191 SER A CA 1
ATOM 1455 C C . SER A 1 191 ? 2.210 -2.257 -7.451 1.00 95.44 191 SER A C 1
ATOM 1457 O O . SER A 1 191 ? 2.067 -3.250 -8.175 1.00 95.44 191 SER A O 1
ATOM 1459 N N . PRO A 1 192 ? 3.065 -1.254 -7.747 1.00 93.94 192 PRO A N 1
ATOM 1460 C CA . PRO A 1 192 ? 3.813 -1.204 -8.994 1.00 93.94 192 PRO A CA 1
ATOM 1461 C C . PRO A 1 192 ? 4.631 -2.473 -9.217 1.00 93.94 192 PRO A C 1
ATOM 1463 O O . PRO A 1 192 ? 5.176 -3.056 -8.276 1.00 93.94 192 PRO A O 1
ATOM 1466 N N . LYS A 1 193 ? 4.719 -2.907 -10.474 1.00 94.56 193 LYS A N 1
ATOM 1467 C CA . LYS A 1 193 ? 5.444 -4.123 -10.843 1.00 94.56 193 LYS A CA 1
ATOM 1468 C C . LYS A 1 193 ? 6.556 -3.810 -11.830 1.00 94.56 193 LYS A C 1
ATOM 1470 O O . LYS A 1 193 ? 6.287 -3.356 -12.939 1.00 94.56 193 LYS A O 1
ATOM 1475 N N . THR A 1 194 ? 7.789 -4.140 -11.464 1.00 95.38 194 THR A N 1
ATOM 1476 C CA . THR A 1 194 ? 8.906 -4.159 -12.411 1.00 95.38 194 THR A CA 1
ATOM 1477 C C . THR A 1 194 ? 8.744 -5.334 -13.368 1.00 95.38 194 THR A C 1
ATOM 1479 O O . THR A 1 194 ? 8.516 -6.473 -12.951 1.00 95.38 194 THR A O 1
ATOM 1482 N N . ASN A 1 195 ? 8.847 -5.053 -14.660 1.00 95.50 195 ASN A N 1
ATOM 1483 C CA . ASN A 1 195 ? 8.890 -6.050 -15.717 1.00 95.50 195 ASN A CA 1
ATOM 1484 C C . ASN A 1 195 ? 10.195 -5.890 -16.493 1.00 95.50 195 ASN A C 1
ATOM 1486 O O . ASN A 1 195 ? 10.720 -4.783 -16.589 1.00 95.50 195 ASN A O 1
ATOM 1490 N N . THR A 1 196 ? 10.665 -6.985 -17.080 1.00 95.88 196 THR A N 1
ATOM 1491 C CA . THR A 1 196 ? 11.942 -7.044 -17.793 1.00 95.88 196 THR A CA 1
ATOM 1492 C C . THR A 1 196 ? 11.708 -7.486 -19.231 1.00 95.88 196 THR A C 1
ATOM 1494 O O . THR A 1 196 ? 10.946 -8.420 -19.490 1.00 95.88 196 THR A O 1
ATOM 1497 N N . LEU A 1 197 ? 12.369 -6.809 -20.160 1.00 95.31 197 LEU A N 1
ATOM 1498 C CA . LEU A 1 197 ? 12.502 -7.170 -21.561 1.00 95.31 197 LEU A CA 1
ATOM 1499 C C . LEU A 1 197 ? 13.966 -7.537 -21.806 1.00 95.31 197 LEU A C 1
ATOM 1501 O O . LEU A 1 197 ? 14.851 -6.703 -21.636 1.00 95.31 197 LEU A O 1
ATOM 1505 N N . ALA A 1 198 ? 14.199 -8.783 -22.193 1.00 96.38 198 ALA A N 1
ATOM 1506 C CA . ALA A 1 198 ? 15.504 -9.269 -22.609 1.00 96.38 198 ALA A CA 1
ATOM 1507 C C . ALA A 1 198 ? 15.670 -9.066 -24.120 1.00 96.38 198 ALA A C 1
ATOM 1509 O O . ALA A 1 198 ? 14.748 -9.374 -24.876 1.00 96.38 198 ALA A O 1
ATOM 1510 N N . ILE A 1 199 ? 16.830 -8.563 -24.533 1.00 95.88 199 ILE A N 1
ATOM 1511 C CA . ILE A 1 199 ? 17.202 -8.329 -25.930 1.00 95.88 199 ILE A CA 1
ATOM 1512 C C . ILE A 1 199 ? 18.537 -9.023 -26.177 1.00 95.88 199 ILE A C 1
ATOM 1514 O O . ILE A 1 199 ? 19.481 -8.814 -25.420 1.00 95.88 199 ILE A O 1
ATOM 1518 N N . SER A 1 200 ? 18.616 -9.827 -27.229 1.00 95.69 200 SER A N 1
ATOM 1519 C CA . SER A 1 200 ? 19.824 -10.532 -27.667 1.00 95.69 200 SER A CA 1
ATOM 1520 C C . SER A 1 200 ? 20.329 -9.984 -29.003 1.00 95.69 200 SER A C 1
ATOM 1522 O O . SER A 1 200 ? 19.597 -9.307 -29.725 1.00 95.69 200 SER A O 1
ATOM 1524 N N . GLU A 1 201 ? 21.589 -10.265 -29.341 1.00 93.44 201 GLU A N 1
ATOM 1525 C CA . GLU A 1 201 ? 22.173 -9.912 -30.645 1.00 93.44 201 GLU A CA 1
ATOM 1526 C C . GLU A 1 201 ? 21.279 -10.387 -31.804 1.00 93.44 201 GLU A C 1
ATOM 1528 O O . GLU A 1 201 ? 20.883 -11.553 -31.870 1.00 93.44 201 GLU A O 1
ATOM 1533 N N . GLY A 1 202 ? 20.979 -9.479 -32.734 1.00 90.94 202 GLY A N 1
ATOM 1534 C CA . GLY A 1 202 ? 20.150 -9.745 -33.906 1.00 90.94 202 GLY A CA 1
ATOM 1535 C C . GLY A 1 202 ? 18.639 -9.737 -33.656 1.00 90.94 202 GLY A C 1
ATOM 1536 O O . GLY A 1 202 ? 17.884 -9.904 -34.617 1.00 90.94 202 GLY A O 1
ATOM 1537 N N . ASP A 1 203 ? 18.173 -9.536 -32.417 1.00 94.31 203 ASP A N 1
ATOM 1538 C CA . ASP A 1 203 ? 16.739 -9.438 -32.134 1.00 94.31 203 ASP A CA 1
ATOM 1539 C C . ASP A 1 203 ? 16.110 -8.255 -32.877 1.00 94.31 203 ASP A C 1
ATOM 1541 O O . ASP A 1 203 ? 16.685 -7.168 -32.969 1.00 94.31 203 ASP A O 1
ATOM 1545 N N . ILE A 1 204 ? 14.893 -8.467 -33.383 1.00 92.25 204 ILE A N 1
ATOM 1546 C CA . ILE A 1 204 ? 14.103 -7.424 -34.039 1.00 92.25 204 ILE A CA 1
ATOM 1547 C C . ILE A 1 204 ? 13.164 -6.794 -33.016 1.00 92.25 204 ILE A C 1
ATOM 1549 O O . ILE A 1 204 ? 12.344 -7.474 -32.396 1.00 92.25 204 ILE A O 1
ATOM 1553 N N . ILE A 1 205 ? 13.258 -5.477 -32.877 1.00 91.88 205 ILE A N 1
ATOM 1554 C CA . ILE A 1 205 ? 12.441 -4.666 -31.984 1.00 91.88 205 ILE A CA 1
ATOM 1555 C C . ILE A 1 205 ? 11.600 -3.725 -32.832 1.00 91.88 205 ILE A C 1
ATOM 1557 O O . ILE A 1 205 ? 12.108 -2.780 -33.434 1.00 91.88 205 ILE A O 1
ATOM 1561 N N . ASP A 1 206 ? 10.295 -3.959 -32.846 1.00 92.06 206 ASP A N 1
ATOM 1562 C CA . ASP A 1 206 ? 9.351 -3.039 -33.466 1.00 92.06 206 ASP A CA 1
ATOM 1563 C C . ASP A 1 206 ? 9.076 -1.874 -32.518 1.00 92.06 206 ASP A C 1
ATOM 1565 O O . ASP A 1 206 ? 8.654 -2.084 -31.382 1.00 92.06 206 ASP A O 1
ATOM 1569 N N . SER A 1 207 ? 9.297 -0.643 -32.977 1.00 89.81 207 SER A N 1
ATOM 1570 C CA . SER A 1 207 ? 8.996 0.581 -32.238 1.00 89.81 207 SER A CA 1
ATOM 1571 C C . SER A 1 207 ? 8.326 1.607 -33.147 1.00 89.81 207 SER A C 1
ATOM 1573 O O . SER A 1 207 ? 8.896 2.025 -34.152 1.00 89.81 207 SER A O 1
ATOM 1575 N N . ASN A 1 208 ? 7.099 2.022 -32.812 1.00 89.00 208 ASN A N 1
ATOM 1576 C CA . ASN A 1 208 ? 6.348 3.045 -33.560 1.00 89.00 208 ASN A CA 1
ATOM 1577 C C . ASN A 1 208 ? 6.206 2.753 -35.073 1.00 89.00 208 ASN A C 1
ATOM 1579 O O . ASN A 1 208 ? 6.147 3.670 -35.892 1.00 89.00 208 ASN A O 1
ATOM 1583 N N . GLY A 1 209 ? 6.126 1.470 -35.442 1.00 87.38 209 GLY A N 1
ATOM 1584 C CA . GLY A 1 209 ? 5.987 1.019 -36.832 1.00 87.38 209 GLY A CA 1
ATOM 1585 C C . GLY A 1 209 ? 7.300 0.905 -37.614 1.00 87.38 209 GLY A C 1
ATOM 1586 O O . GLY A 1 209 ? 7.249 0.652 -38.815 1.00 87.38 209 GLY A O 1
ATOM 1587 N N . ILE A 1 210 ? 8.449 1.077 -36.955 1.00 91.38 210 ILE A N 1
ATOM 1588 C CA . ILE A 1 210 ? 9.784 0.844 -37.515 1.00 91.38 210 ILE A CA 1
ATOM 1589 C C . ILE A 1 210 ? 10.402 -0.355 -36.794 1.00 91.38 210 ILE A C 1
ATOM 1591 O O . ILE A 1 210 ? 10.360 -0.421 -35.566 1.00 91.38 210 ILE A O 1
ATOM 1595 N N . SER A 1 211 ? 10.967 -1.294 -37.550 1.00 92.56 211 SER A N 1
ATOM 1596 C CA . SER A 1 211 ? 11.699 -2.439 -37.006 1.00 92.56 211 SER A CA 1
ATOM 1597 C C . SER A 1 211 ? 13.181 -2.095 -36.899 1.00 92.56 211 SER A C 1
ATOM 1599 O O . SER A 1 211 ? 13.782 -1.647 -37.875 1.00 92.56 211 SER A O 1
ATOM 1601 N N . TYR A 1 212 ? 13.764 -2.323 -35.727 1.00 92.50 212 TYR A N 1
ATOM 1602 C CA . TYR A 1 212 ? 15.189 -2.143 -35.467 1.00 92.50 212 TYR A CA 1
ATOM 1603 C C . TYR A 1 212 ? 15.832 -3.491 -35.157 1.00 92.50 212 TYR A C 1
ATOM 1605 O O . TYR A 1 212 ? 15.242 -4.290 -34.437 1.00 92.50 212 TYR A O 1
ATOM 1613 N N . VAL A 1 213 ? 17.040 -3.733 -35.649 1.00 94.12 213 VAL A N 1
ATOM 1614 C CA . VAL A 1 213 ? 17.865 -4.877 -35.254 1.00 94.12 213 VAL A CA 1
ATOM 1615 C C . VAL A 1 213 ? 18.791 -4.456 -34.122 1.00 94.12 213 VAL A C 1
ATOM 1617 O O . VAL A 1 213 ? 19.411 -3.390 -34.177 1.00 94.12 213 VAL A O 1
ATOM 1620 N N . ALA A 1 214 ? 18.858 -5.293 -33.091 1.00 94.56 214 ALA A N 1
ATOM 1621 C CA . ALA A 1 214 ? 19.766 -5.130 -31.971 1.00 94.56 214 ALA A CA 1
ATOM 1622 C C . ALA A 1 214 ? 21.180 -5.595 -32.329 1.00 94.56 214 ALA A C 1
ATOM 1624 O O . ALA A 1 214 ? 21.371 -6.683 -32.872 1.00 94.56 214 ALA A O 1
ATOM 1625 N N . HIS A 1 215 ? 22.167 -4.790 -31.965 1.00 93.44 215 HIS A N 1
ATOM 1626 C CA . HIS A 1 215 ? 23.580 -5.107 -32.096 1.00 93.44 215 HIS A CA 1
ATOM 1627 C C . HIS A 1 215 ? 24.332 -4.647 -30.857 1.00 93.44 215 HIS A C 1
ATOM 1629 O O . HIS A 1 215 ? 24.007 -3.609 -30.277 1.00 93.44 215 HIS A O 1
ATOM 1635 N N . PHE A 1 216 ? 25.349 -5.400 -30.467 1.00 94.06 216 PHE A N 1
ATOM 1636 C CA . PHE A 1 216 ? 26.107 -5.145 -29.260 1.00 94.06 216 PHE A CA 1
ATOM 1637 C C . PHE A 1 216 ? 27.569 -4.862 -29.586 1.00 94.06 216 PHE A C 1
ATOM 1639 O O . PHE A 1 216 ? 28.305 -5.709 -30.088 1.00 94.06 216 PHE A O 1
ATOM 1646 N N . GLU A 1 217 ? 28.022 -3.660 -29.236 1.00 92.25 217 GLU A N 1
ATOM 1647 C CA . GLU A 1 217 ? 29.421 -3.269 -29.370 1.00 92.25 217 GLU A CA 1
ATOM 1648 C C . GLU A 1 217 ? 29.839 -2.442 -28.156 1.00 92.25 217 GLU A C 1
ATOM 1650 O O . GLU A 1 217 ? 29.058 -1.665 -27.619 1.00 92.25 217 GLU A O 1
ATOM 1655 N N . ASN A 1 218 ? 31.079 -2.603 -27.688 1.00 91.06 218 ASN A N 1
ATOM 1656 C CA . ASN A 1 218 ? 31.637 -1.793 -26.597 1.00 91.06 218 ASN A CA 1
ATOM 1657 C C . ASN A 1 218 ? 30.762 -1.751 -25.320 1.00 91.06 218 ASN A C 1
ATOM 1659 O O . ASN A 1 218 ? 30.759 -0.748 -24.608 1.00 91.06 218 ASN A O 1
ATOM 1663 N N . TYR A 1 219 ? 30.062 -2.853 -25.008 1.00 91.75 219 TYR A N 1
ATOM 1664 C CA . TYR A 1 219 ? 29.098 -2.957 -23.898 1.00 91.75 219 TYR A CA 1
ATOM 1665 C C . TYR A 1 219 ? 27.927 -1.965 -24.000 1.00 91.75 219 TYR A C 1
ATOM 1667 O O . TYR A 1 219 ? 27.393 -1.508 -22.988 1.00 91.75 219 TYR A O 1
ATOM 1675 N N . MET A 1 220 ? 27.532 -1.641 -25.229 1.00 94.94 220 MET A N 1
ATOM 1676 C CA . MET A 1 220 ? 26.362 -0.843 -25.558 1.00 94.94 220 MET A CA 1
ATOM 1677 C C . MET A 1 220 ? 25.390 -1.645 -26.420 1.00 94.94 220 MET A C 1
ATOM 1679 O O . MET A 1 220 ? 25.798 -2.434 -27.269 1.00 94.94 220 MET A O 1
ATOM 1683 N N . LEU A 1 221 ? 24.099 -1.407 -26.201 1.00 95.62 221 LEU A N 1
ATOM 1684 C CA . LEU A 1 221 ? 23.023 -1.836 -27.078 1.00 95.62 221 LEU A CA 1
ATOM 1685 C C . LEU A 1 221 ? 22.836 -0.776 -28.160 1.00 95.62 221 LEU A C 1
ATOM 1687 O O . LEU A 1 221 ? 22.480 0.365 -27.862 1.00 95.62 221 LEU A O 1
ATOM 1691 N N . HIS A 1 222 ? 23.013 -1.172 -29.409 1.00 95.25 222 HIS A N 1
ATOM 1692 C CA . HIS A 1 222 ? 22.729 -0.374 -30.588 1.00 95.25 222 HIS A CA 1
ATOM 1693 C C . HIS A 1 222 ? 21.466 -0.898 -31.266 1.00 95.25 222 HIS A C 1
ATOM 1695 O O . HIS A 1 222 ? 21.318 -2.102 -31.459 1.00 95.25 222 HIS A O 1
ATOM 1701 N N . LEU A 1 223 ? 20.557 0.003 -31.633 1.00 93.81 223 LEU A N 1
ATOM 1702 C CA . LEU A 1 223 ? 19.364 -0.329 -32.410 1.00 93.81 223 LEU A CA 1
ATOM 1703 C C . LEU A 1 223 ? 19.434 0.395 -33.746 1.00 93.81 223 LEU A C 1
ATOM 1705 O O . LEU A 1 223 ? 19.561 1.624 -33.757 1.00 93.81 223 LEU A O 1
ATOM 1709 N N . SER A 1 224 ? 19.315 -0.349 -34.848 1.00 91.75 224 SER A N 1
ATOM 1710 C CA . SER A 1 224 ? 19.271 0.254 -36.179 1.00 91.75 224 SER A CA 1
ATOM 1711 C C . SER A 1 224 ? 18.228 -0.342 -37.103 1.00 91.75 224 SER A C 1
ATOM 1713 O O . SER A 1 224 ? 17.986 -1.545 -37.074 1.00 91.75 224 SER A O 1
ATOM 1715 N N . SER A 1 225 ? 17.595 0.512 -37.910 1.00 88.56 225 SER A N 1
ATOM 1716 C CA . SER A 1 225 ? 16.644 0.091 -38.943 1.00 88.56 225 SER A CA 1
ATOM 1717 C C . SER A 1 225 ? 17.302 -0.143 -40.310 1.00 88.56 225 SER A C 1
ATOM 1719 O O . SER A 1 225 ? 16.645 -0.658 -41.215 1.00 88.56 225 SER A O 1
ATOM 1721 N N . ASP A 1 226 ? 18.589 0.199 -40.450 1.00 78.12 226 ASP A N 1
ATOM 1722 C CA . ASP A 1 226 ? 19.396 0.033 -41.663 1.00 78.12 226 ASP A CA 1
ATOM 1723 C C . ASP A 1 226 ? 20.494 -1.014 -41.404 1.00 78.12 226 ASP A C 1
ATOM 1725 O O . ASP A 1 226 ? 21.470 -0.747 -40.697 1.00 78.12 226 ASP A O 1
ATOM 1729 N N . VAL A 1 227 ? 20.286 -2.235 -41.910 1.00 61.97 227 VAL A N 1
ATOM 1730 C CA . VAL A 1 227 ? 21.100 -3.433 -41.621 1.00 61.97 227 VAL A CA 1
ATOM 1731 C C . VAL A 1 227 ? 21.491 -4.144 -42.905 1.00 61.97 227 VAL A C 1
ATOM 1733 O O . VAL A 1 227 ? 20.597 -4.342 -43.762 1.00 61.97 227 VAL A O 1
#

Mean predicted aligned error: 12.13 Å

Secondary structure (DSSP, 8-state):
--TTSHHHHHHHHHHHTTS--------PPP----SS-SEEE-TT-EEEETTEEEEEEEE-SSEEEEEEEETT-EEEEEEETT-EEEETTEEEEEPPPB-S-TTT-EEEEEE-----S--EEEETTEEEEEE---TTS-PPPEEEEHHHHHHHHH-SPPEEEEETT-EEEETTEEEEEEEE-SSEEEEEEE--EEEEEEEETT-EEEETTEEEEEEEETTEEEEES--

pLDDT: mean 85.46, std 16.17, range [45.12, 97.94]

Nearest PDB structures (foldseek):
  1ak5-assembly1_A  TM=6.023E-01  e=3.660E+00  Tritrichomonas suis
  6f7b-assembly1_A  TM=5.591E-01  e=6.525E+00  Homo sapiens
  8rzb-assembly1_A  TM=1.733E-01  e=8.854E-01  Homo sapiens